Protein AF-A0A8J5GVZ7-F1 (afdb_monomer_lite)

Secondary structure (DSSP, 8-state):
-------HHHHHHHHHHHHHHHHHHHHHHHHHHHHHHHHHHHHHHHHTT-SGGGS-HHHHHHHHHHHHHHHHHHHHHHHHHHHHHHHHHHHHHHHHHHHHHHHHHHH-TTSSS---------------------------------------------------PSPGGGGTTGGGS------------

Sequence (189 aa):
MRTIQGNWHQEYGKLKAKIEVLSKSQRFFHNLAYLVIPCYNNCFRHLMGEQLDSLSHKELQQLENQLDNSLKHIRSRKNQVVFDSITELQRKEKALQEQNKSLEKQVNPREAEGQGSHPAAHWEQAQTSSSSPPFLLADADHTLNIGQVLPRKGNHRRGGRSCRGPGSDQWQHIASLDAQPFEWLAPNH

InterPro domains:
  IPR002487 Transcription factor, K-box [PF01486] (44-107)
  IPR002487 Transcription factor, K-box [PS51297] (5-113)

Organism: Zingiber officinale (NCBI:txid94328)

Foldseek 3Di:
DDDCPDPVVVVVVVVVVVVVVVVVVVVVVVVCCVPVVVVVVVVVQVLVVHPCVPDDPVVNVVSVVVNVVVVVVVVVVVVVVVVVVVVVVVVVVVVVVVVVVVVVCVVCVPPPDDDDDDDDDDDDDDDDDDDDDPDDPPDDDPPPCPDDPDDDDDDDDDDDDDPDDDDPVVVVVVVPPDPDDPPPDDDDD

pLDDT: mean 70.61, std 26.9, range [30.55, 98.56]

Structure (mmCIF, N/CA/C/O backbone):
data_AF-A0A8J5GVZ7-F1
#
_entry.id   AF-A0A8J5GVZ7-F1
#
loop_
_atom_site.group_PDB
_atom_site.id
_atom_site.type_symbol
_atom_site.label_atom_id
_atom_site.label_alt_id
_atom_site.label_comp_id
_atom_site.label_asym_id
_atom_site.label_entity_id
_atom_site.label_seq_id
_atom_site.pdbx_PDB_ins_code
_atom_site.Cartn_x
_atom_site.Cartn_y
_atom_site.Cartn_z
_atom_site.occupancy
_atom_site.B_iso_or_equiv
_atom_site.auth_seq_id
_atom_site.auth_comp_id
_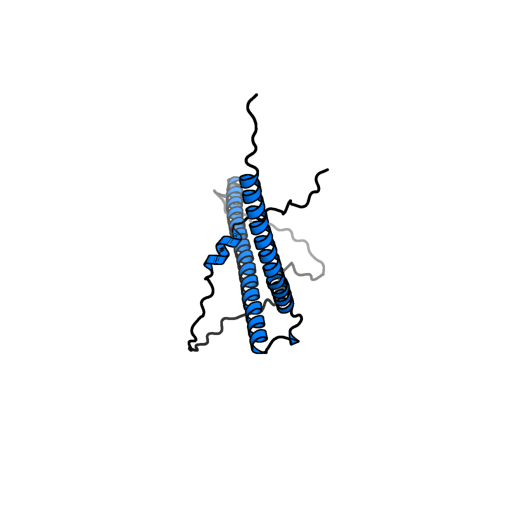atom_site.auth_asym_id
_atom_site.auth_atom_id
_atom_site.pdbx_PDB_model_num
ATOM 1 N N . MET A 1 1 ? 67.452 27.821 0.566 1.00 40.19 1 MET A N 1
ATOM 2 C CA . MET A 1 1 ? 66.102 27.908 -0.032 1.00 40.19 1 MET A CA 1
ATOM 3 C C . MET A 1 1 ? 65.799 26.572 -0.698 1.00 40.19 1 MET A C 1
ATOM 5 O O . MET A 1 1 ? 66.407 26.282 -1.716 1.00 40.19 1 MET A O 1
ATOM 9 N N . ARG A 1 2 ? 64.986 25.699 -0.083 1.00 47.72 2 ARG A N 1
ATOM 10 C CA . ARG A 1 2 ? 64.618 24.413 -0.706 1.00 47.72 2 ARG A CA 1
ATOM 11 C C . ARG A 1 2 ? 63.488 24.674 -1.697 1.00 47.72 2 ARG A C 1
ATOM 13 O O . ARG A 1 2 ? 62.482 25.269 -1.325 1.00 47.72 2 ARG A O 1
ATOM 20 N N . THR A 1 3 ? 63.690 24.286 -2.946 1.00 53.47 3 THR A N 1
ATOM 21 C CA . THR A 1 3 ? 62.728 24.461 -4.030 1.00 53.47 3 THR A CA 1
ATOM 22 C C . THR A 1 3 ? 61.506 23.581 -3.785 1.00 53.47 3 THR A C 1
ATOM 24 O O . THR A 1 3 ? 61.603 22.359 -3.689 1.00 53.47 3 THR A O 1
ATOM 27 N N . ILE A 1 4 ? 60.333 24.209 -3.689 1.00 58.81 4 ILE A N 1
ATOM 28 C CA . ILE A 1 4 ? 59.036 23.536 -3.798 1.00 58.81 4 ILE A CA 1
ATOM 29 C C . ILE A 1 4 ? 58.865 23.190 -5.281 1.00 58.81 4 ILE A C 1
ATOM 31 O O . ILE A 1 4 ? 58.181 23.882 -6.030 1.00 58.81 4 ILE A O 1
ATOM 35 N N . GLN A 1 5 ? 59.578 22.167 -5.749 1.00 53.34 5 GLN A N 1
ATOM 36 C CA . GLN A 1 5 ? 59.426 21.669 -7.109 1.00 53.34 5 GLN A CA 1
ATOM 37 C C . GLN A 1 5 ? 58.162 20.809 -7.131 1.00 53.34 5 GLN A C 1
ATOM 39 O O . GLN A 1 5 ? 58.182 19.614 -6.847 1.00 53.34 5 GLN A O 1
ATOM 44 N N . GLY A 1 6 ? 57.033 21.492 -7.331 1.00 64.38 6 GLY A N 1
ATOM 45 C CA . GLY A 1 6 ? 55.695 20.927 -7.240 1.00 64.38 6 GLY A CA 1
ATOM 46 C C . GLY A 1 6 ? 55.523 19.727 -8.163 1.00 64.38 6 GLY A C 1
ATOM 47 O O . GLY A 1 6 ? 55.841 19.773 -9.350 1.00 64.38 6 GLY A O 1
ATOM 48 N N . ASN A 1 7 ? 54.985 18.653 -7.602 1.00 77.94 7 ASN A N 1
ATOM 49 C CA . ASN A 1 7 ? 54.709 17.390 -8.271 1.00 77.94 7 ASN A CA 1
ATOM 50 C C . ASN A 1 7 ? 53.434 17.475 -9.142 1.00 77.94 7 ASN A C 1
ATOM 52 O O . ASN A 1 7 ? 52.484 16.704 -8.999 1.00 77.94 7 ASN A O 1
ATOM 56 N N . TRP A 1 8 ? 53.395 18.476 -10.023 1.00 85.19 8 TRP A N 1
ATOM 57 C CA . TRP A 1 8 ? 52.229 18.885 -10.813 1.00 85.19 8 TRP A CA 1
ATOM 58 C C . TRP A 1 8 ? 51.657 17.773 -11.689 1.00 85.19 8 TRP A C 1
ATOM 60 O O . TRP A 1 8 ? 50.444 17.692 -11.870 1.00 85.19 8 TRP A O 1
ATOM 70 N N . HIS A 1 9 ? 52.512 16.888 -12.200 1.00 86.06 9 HIS A N 1
ATOM 71 C CA . HIS A 1 9 ? 52.082 15.764 -13.025 1.00 86.06 9 HIS A CA 1
ATOM 72 C C . HIS A 1 9 ? 51.204 14.780 -12.235 1.00 86.06 9 HIS A C 1
ATOM 74 O O . HIS A 1 9 ? 50.166 14.333 -12.726 1.00 86.06 9 HIS A O 1
ATOM 80 N N . GLN A 1 10 ? 51.573 14.494 -10.982 1.00 86.44 10 GLN A N 1
ATOM 81 C CA . GLN A 1 10 ? 50.788 13.616 -10.118 1.00 86.44 10 GLN A CA 1
ATOM 82 C C . GLN A 1 10 ? 49.470 14.277 -9.697 1.00 86.44 10 GLN A C 1
ATOM 84 O O . GLN A 1 10 ? 48.425 13.625 -9.710 1.00 86.44 10 GLN A O 1
ATOM 89 N N . GLU A 1 11 ? 49.497 15.565 -9.350 1.00 91.06 11 GLU A N 1
ATOM 90 C CA . GLU A 1 11 ? 48.288 16.303 -8.962 1.00 91.06 11 GLU A CA 1
ATOM 91 C C . GLU A 1 11 ? 47.289 16.433 -10.122 1.00 91.06 11 GLU A C 1
ATOM 93 O O . GLU A 1 11 ? 46.090 16.217 -9.934 1.00 91.06 11 GLU A O 1
ATOM 98 N N . TYR A 1 12 ? 47.770 16.665 -11.347 1.00 92.38 12 TYR A N 1
ATOM 99 C CA . TYR A 1 12 ? 46.931 16.646 -12.546 1.00 92.38 12 TYR A CA 1
ATOM 100 C C . TYR A 1 12 ? 46.309 15.265 -12.796 1.00 92.38 12 TYR A C 1
ATOM 102 O O . TYR A 1 12 ? 45.114 15.167 -13.076 1.00 92.38 12 TYR A O 1
ATOM 110 N N . GLY A 1 13 ? 47.082 14.185 -12.627 1.00 95.19 13 GLY A N 1
ATOM 111 C CA . GLY A 1 13 ? 46.570 12.815 -12.725 1.00 95.19 13 GLY A CA 1
ATOM 112 C C . GLY A 1 13 ? 45.445 12.532 -11.722 1.00 95.19 13 GLY A C 1
ATOM 113 O O . GLY A 1 13 ? 44.399 11.995 -12.097 1.00 95.19 13 GLY A O 1
ATOM 114 N N . LYS A 1 14 ? 45.609 12.965 -10.463 1.00 95.00 14 LYS A N 1
ATOM 115 C CA . LYS A 1 14 ? 44.572 12.856 -9.422 1.00 95.00 14 LYS A CA 1
ATOM 116 C C . LYS A 1 14 ? 43.312 13.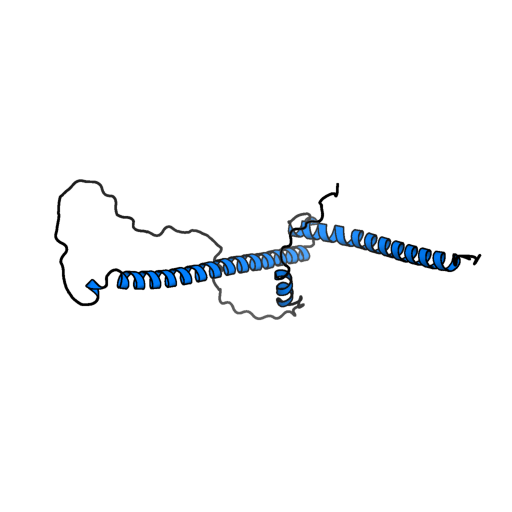640 -9.788 1.00 95.00 14 LYS A C 1
ATOM 118 O O . LYS A 1 14 ? 42.206 13.123 -9.635 1.00 95.00 14 LYS A O 1
ATOM 123 N N . LEU A 1 15 ? 43.458 14.878 -10.264 1.00 96.44 15 LEU A N 1
ATOM 124 C CA . LEU A 1 15 ? 42.324 15.716 -10.650 1.00 96.44 15 LEU A CA 1
ATOM 125 C C . LEU A 1 15 ? 41.573 15.129 -11.851 1.00 96.44 15 LEU A C 1
ATOM 127 O O . LEU A 1 15 ? 40.349 15.025 -11.811 1.00 96.44 15 LEU A O 1
ATOM 131 N N . LYS A 1 16 ? 42.295 14.673 -12.880 1.00 95.81 16 LYS A N 1
ATOM 132 C CA . LYS A 1 16 ? 41.708 14.017 -14.054 1.00 95.81 16 LYS A CA 1
ATOM 133 C C . LYS A 1 16 ? 40.915 12.769 -13.662 1.00 95.81 16 LYS A C 1
ATOM 135 O O . LYS A 1 16 ? 39.776 12.617 -14.095 1.00 95.81 16 LYS A O 1
ATOM 140 N N . ALA A 1 17 ? 41.465 11.927 -12.785 1.00 96.44 17 ALA A N 1
ATOM 141 C CA . ALA A 1 17 ? 40.756 10.756 -12.273 1.00 96.44 17 ALA A CA 1
ATOM 142 C C . ALA A 1 17 ? 39.466 11.145 -11.528 1.00 96.44 17 ALA A C 1
ATOM 144 O O . ALA A 1 17 ? 38.416 10.549 -11.762 1.00 96.44 17 ALA A O 1
ATOM 145 N N . LYS A 1 18 ? 39.507 12.186 -10.681 1.00 96.62 18 LYS A N 1
ATOM 146 C CA . LYS A 1 18 ? 38.311 12.707 -9.994 1.00 96.62 18 LYS A CA 1
ATOM 147 C C . LYS A 1 18 ? 37.259 13.228 -10.974 1.00 96.62 18 LYS A C 1
ATOM 149 O O . LYS A 1 18 ? 36.082 12.930 -10.799 1.00 96.62 18 LYS A O 1
ATOM 154 N N . ILE A 1 19 ? 37.668 13.961 -12.010 1.00 97.50 19 ILE A N 1
ATOM 155 C CA . ILE A 1 19 ? 36.765 14.467 -13.056 1.00 97.50 19 ILE A CA 1
ATOM 156 C C . ILE A 1 19 ? 36.117 13.308 -13.816 1.00 97.50 19 ILE A C 1
ATOM 158 O O . ILE A 1 19 ? 34.913 13.331 -14.055 1.00 97.50 19 ILE A O 1
ATOM 162 N N . GLU A 1 20 ? 36.877 12.268 -14.163 1.00 97.38 20 GLU A N 1
ATOM 163 C CA . GLU A 1 20 ? 36.323 11.088 -14.829 1.00 97.38 20 GLU A CA 1
ATOM 164 C C . GLU A 1 20 ? 35.314 10.352 -13.945 1.00 97.38 20 GLU A C 1
ATOM 166 O O . GLU A 1 20 ? 34.249 9.966 -14.430 1.00 97.38 20 GLU A O 1
ATOM 171 N N . VAL A 1 21 ? 35.612 10.185 -12.653 1.00 97.69 21 VAL A N 1
ATOM 172 C CA . VAL A 1 21 ? 34.685 9.578 -11.686 1.00 97.69 21 VAL A CA 1
ATOM 173 C C . VAL A 1 21 ? 33.416 10.418 -11.552 1.00 97.69 21 VAL A C 1
ATOM 175 O O . VAL A 1 21 ? 32.321 9.872 -11.669 1.00 97.69 21 VAL A O 1
ATOM 178 N N . LEU A 1 22 ? 33.539 11.736 -11.380 1.00 97.50 22 LEU A N 1
ATOM 179 C CA . LEU A 1 22 ? 32.391 12.643 -11.284 1.00 97.50 22 LEU A CA 1
ATOM 180 C C . LEU A 1 22 ? 31.559 12.642 -12.570 1.00 97.50 22 LEU A C 1
ATOM 182 O O . LEU A 1 22 ? 30.341 12.532 -12.509 1.00 97.50 22 LEU A O 1
ATOM 186 N N . SER A 1 23 ? 32.198 12.670 -13.739 1.00 97.56 23 SER A N 1
ATOM 187 C CA . SER A 1 23 ? 31.517 12.604 -15.035 1.00 97.56 23 SER A CA 1
ATOM 188 C C . SER A 1 23 ? 30.789 11.271 -15.248 1.00 97.56 23 SER A C 1
ATOM 190 O O . SER A 1 23 ? 29.688 11.239 -15.803 1.00 97.56 23 SER A O 1
ATOM 192 N N . LYS A 1 24 ? 31.385 10.146 -14.833 1.00 97.31 24 LYS A N 1
ATOM 193 C CA . LYS A 1 24 ? 30.732 8.826 -14.877 1.00 97.31 24 LYS A CA 1
ATOM 194 C C . LYS A 1 24 ? 29.550 8.772 -13.912 1.00 97.31 24 LYS A C 1
ATOM 196 O O . LYS A 1 24 ? 28.478 8.318 -14.299 1.00 97.31 24 LYS A O 1
ATOM 201 N N . SER A 1 25 ? 29.733 9.293 -12.702 1.00 97.31 25 SER A N 1
ATOM 202 C CA . SER A 1 25 ? 28.698 9.384 -11.674 1.00 97.31 25 SER A CA 1
ATOM 203 C C . SER A 1 25 ? 27.510 10.230 -12.141 1.00 97.31 25 SER A C 1
ATOM 205 O O . SER A 1 25 ? 26.375 9.766 -12.126 1.00 97.31 25 SER A O 1
ATOM 207 N N . GLN A 1 26 ? 27.757 11.424 -12.684 1.00 97.62 26 GLN A N 1
ATOM 208 C CA . GLN A 1 26 ? 26.708 12.296 -13.214 1.00 97.62 26 GLN A CA 1
ATOM 209 C C . GLN A 1 26 ? 25.931 11.636 -14.358 1.00 97.62 26 GLN A C 1
ATOM 211 O O . GLN A 1 26 ? 24.703 11.694 -14.380 1.00 97.62 26 GLN A O 1
ATOM 216 N N . ARG A 1 27 ? 26.625 10.962 -15.286 1.00 97.00 27 ARG A N 1
ATOM 217 C CA . ARG A 1 27 ? 25.971 10.187 -16.352 1.00 97.00 27 ARG A CA 1
ATOM 218 C C . ARG A 1 27 ? 25.115 9.060 -15.788 1.00 97.00 27 ARG A C 1
ATOM 220 O O . ARG A 1 27 ? 24.004 8.852 -16.265 1.00 97.00 27 ARG A O 1
ATOM 227 N N . PHE A 1 28 ? 25.607 8.352 -14.777 1.00 97.81 28 PHE A N 1
ATOM 228 C CA . PHE A 1 28 ? 24.840 7.312 -14.102 1.00 97.81 28 PHE A CA 1
ATOM 229 C C . PHE A 1 28 ? 23.566 7.881 -13.468 1.00 97.81 28 PHE A C 1
ATOM 231 O O . PHE A 1 28 ? 22.483 7.384 -13.763 1.00 97.81 28 PHE A O 1
ATOM 238 N N . PHE A 1 29 ? 23.669 8.960 -12.685 1.00 97.56 29 PHE A N 1
ATOM 239 C CA . PHE A 1 29 ? 22.508 9.612 -12.072 1.00 97.56 29 PHE A CA 1
ATOM 240 C C . PHE A 1 29 ? 21.512 10.132 -13.106 1.00 97.56 29 PHE A C 1
ATOM 242 O O . PHE A 1 29 ? 20.312 9.959 -12.923 1.00 97.56 29 PHE A O 1
ATOM 249 N N . HIS A 1 30 ? 21.987 10.713 -14.209 1.00 96.38 30 HIS A N 1
ATOM 250 C CA . HIS A 1 30 ? 21.116 11.180 -15.285 1.00 96.38 30 HIS A CA 1
ATOM 251 C C . HIS A 1 30 ? 20.346 10.024 -15.939 1.00 96.38 30 HIS A C 1
ATOM 253 O O . HIS A 1 30 ? 19.132 10.105 -16.105 1.00 96.38 30 HIS A O 1
ATOM 259 N N . ASN A 1 31 ? 21.031 8.922 -16.265 1.00 96.75 31 ASN A N 1
ATOM 260 C CA . ASN A 1 31 ? 20.383 7.727 -16.812 1.00 96.75 31 ASN A CA 1
ATOM 261 C C . ASN A 1 31 ? 19.386 7.115 -15.819 1.00 96.75 31 ASN A C 1
ATOM 263 O O . ASN A 1 31 ? 18.284 6.734 -16.208 1.00 96.75 31 ASN A O 1
ATOM 267 N N . LEU A 1 32 ? 19.750 7.057 -14.534 1.00 96.62 32 LEU A N 1
ATOM 268 C CA . LEU A 1 32 ? 18.874 6.562 -13.478 1.00 96.62 32 LEU A CA 1
ATOM 269 C C . LEU A 1 32 ? 17.619 7.435 -13.349 1.00 96.62 32 LEU A C 1
ATOM 271 O O . LEU A 1 32 ? 16.514 6.908 -13.318 1.00 96.62 32 LEU A O 1
ATOM 275 N N . ALA A 1 33 ? 17.774 8.760 -13.326 1.00 96.50 33 ALA A N 1
ATOM 276 C CA . ALA A 1 33 ? 16.665 9.705 -13.239 1.00 96.50 33 ALA A CA 1
ATOM 277 C C . ALA A 1 33 ? 15.721 9.583 -14.444 1.00 96.50 33 ALA A C 1
ATOM 279 O O . ALA A 1 33 ? 14.507 9.511 -14.265 1.00 96.50 33 ALA A O 1
ATOM 280 N N . TYR A 1 34 ? 16.273 9.485 -15.656 1.00 96.06 34 TYR A N 1
ATOM 281 C CA . TYR A 1 34 ? 15.490 9.336 -16.883 1.00 96.06 34 TYR A CA 1
ATOM 282 C C . TYR A 1 34 ? 14.681 8.033 -16.918 1.00 96.06 34 TYR A C 1
ATOM 284 O O . TYR A 1 34 ? 13.585 8.009 -17.467 1.00 96.06 34 TYR A O 1
ATOM 292 N N . LEU A 1 35 ? 15.189 6.960 -16.305 1.00 94.69 35 LEU A N 1
ATOM 293 C CA . LEU A 1 35 ? 14.477 5.686 -16.220 1.00 94.69 35 LEU A CA 1
ATOM 294 C C . LEU A 1 35 ? 13.461 5.659 -15.067 1.00 94.69 35 LEU A C 1
ATOM 296 O O . LEU A 1 35 ? 12.324 5.238 -15.248 1.00 94.69 35 LEU A O 1
ATOM 300 N N . VAL A 1 36 ? 13.858 6.098 -13.873 1.00 96.19 36 VAL A N 1
ATOM 301 C CA . VAL A 1 36 ? 13.072 5.895 -12.646 1.00 96.19 36 VAL A CA 1
ATOM 302 C C . VAL A 1 36 ? 11.935 6.905 -12.515 1.00 96.19 36 VAL A C 1
ATOM 304 O O . VAL A 1 36 ? 10.838 6.516 -12.117 1.00 96.19 36 VAL A O 1
ATOM 307 N N . ILE A 1 37 ? 12.158 8.180 -12.856 1.00 95.38 37 ILE A N 1
ATOM 308 C CA . ILE A 1 37 ? 11.149 9.238 -12.667 1.00 95.38 37 ILE A CA 1
ATOM 309 C C . ILE A 1 37 ? 9.860 8.936 -13.455 1.00 95.38 37 ILE A C 1
ATOM 311 O O . ILE A 1 37 ? 8.785 8.978 -12.848 1.00 95.38 37 ILE A O 1
ATOM 315 N N . PRO A 1 38 ? 9.911 8.570 -14.754 1.00 92.88 38 PRO A N 1
ATOM 316 C CA . PRO A 1 38 ? 8.703 8.235 -15.502 1.00 92.88 38 PRO A CA 1
ATOM 317 C C . PRO A 1 38 ? 8.031 6.968 -14.976 1.00 92.88 38 PRO A C 1
ATOM 319 O O . PRO A 1 38 ? 6.810 6.931 -14.869 1.00 92.88 38 PRO A O 1
ATOM 322 N N . CYS A 1 39 ? 8.795 5.934 -14.614 1.00 90.81 39 CYS A N 1
ATOM 323 C CA . CYS A 1 39 ? 8.231 4.702 -14.063 1.00 90.81 39 CYS A CA 1
ATOM 324 C C . CYS A 1 39 ? 7.488 4.956 -12.748 1.00 90.81 39 CYS A C 1
ATOM 326 O O . CYS A 1 39 ? 6.360 4.496 -12.589 1.00 90.81 39 CYS A O 1
ATOM 328 N N . TYR A 1 40 ? 8.082 5.728 -11.832 1.00 93.50 40 TYR A N 1
ATOM 329 C CA . TYR A 1 40 ? 7.430 6.112 -10.581 1.00 93.50 40 TYR A CA 1
ATOM 330 C C . TYR A 1 40 ? 6.137 6.887 -10.845 1.00 93.50 40 TYR A C 1
ATOM 332 O O . TYR A 1 40 ? 5.097 6.560 -10.276 1.00 93.50 40 TYR A O 1
ATOM 340 N N . ASN A 1 41 ? 6.190 7.881 -11.739 1.00 94.25 41 ASN A N 1
ATOM 341 C CA . ASN A 1 41 ? 5.022 8.688 -12.066 1.00 94.25 41 ASN A CA 1
ATOM 342 C C . ASN A 1 41 ? 3.898 7.842 -12.681 1.00 94.25 41 ASN A C 1
ATOM 344 O O . ASN A 1 41 ? 2.781 7.892 -12.182 1.00 94.25 41 ASN A O 1
ATOM 348 N N . ASN A 1 42 ? 4.189 7.011 -13.687 1.00 92.25 42 ASN A N 1
ATOM 349 C CA . ASN A 1 42 ? 3.186 6.151 -14.322 1.00 92.25 42 ASN A CA 1
ATOM 350 C C . ASN A 1 42 ? 2.576 5.153 -13.328 1.00 92.25 42 ASN A C 1
ATOM 352 O O . ASN A 1 42 ? 1.358 5.027 -13.260 1.00 92.25 42 ASN A O 1
ATOM 356 N N . CYS A 1 43 ? 3.394 4.500 -12.496 1.00 91.31 43 CYS A N 1
ATOM 357 C CA . CYS A 1 43 ? 2.886 3.613 -11.448 1.00 91.31 43 CYS A CA 1
ATOM 358 C C . CYS A 1 43 ? 1.959 4.349 -10.473 1.00 91.31 43 CYS A C 1
ATOM 360 O O . CYS A 1 43 ? 0.889 3.840 -10.148 1.00 91.31 43 CYS A O 1
ATOM 362 N N . PHE A 1 44 ? 2.345 5.547 -10.022 1.00 93.06 44 PHE A N 1
ATOM 363 C CA . PHE A 1 44 ? 1.511 6.360 -9.138 1.00 93.06 44 PHE A CA 1
ATOM 364 C C . PHE A 1 44 ? 0.179 6.729 -9.800 1.00 93.06 44 PHE A C 1
ATOM 366 O O . PHE A 1 44 ? -0.874 6.565 -9.192 1.00 93.06 44 PHE A O 1
ATOM 373 N N . ARG A 1 45 ? 0.208 7.157 -11.065 1.00 95.12 45 ARG A N 1
ATOM 374 C CA . ARG A 1 45 ? -0.996 7.489 -11.837 1.00 95.12 45 ARG A CA 1
ATOM 375 C C . ARG A 1 45 ? -1.925 6.293 -12.002 1.00 95.12 45 ARG A C 1
ATOM 377 O O . ARG A 1 45 ? -3.112 6.423 -11.724 1.00 95.12 45 ARG A O 1
ATOM 384 N N . HIS A 1 46 ? -1.392 5.123 -12.352 1.00 94.38 46 HIS A N 1
ATOM 385 C CA . HIS A 1 46 ? -2.185 3.897 -12.449 1.00 94.38 46 HIS A CA 1
ATOM 386 C C . HIS A 1 46 ? -2.835 3.543 -11.105 1.00 94.38 46 HIS A C 1
ATOM 388 O O . HIS A 1 46 ? -4.028 3.261 -11.060 1.00 94.38 46 HIS A O 1
ATOM 394 N N . LEU A 1 47 ? -2.093 3.627 -9.993 1.00 92.56 47 LEU A N 1
ATOM 395 C CA . LEU A 1 47 ? -2.641 3.401 -8.647 1.00 92.56 47 LEU A CA 1
ATOM 396 C C . LEU A 1 47 ? -3.741 4.407 -8.272 1.00 92.56 47 LEU A C 1
ATOM 398 O O . LEU A 1 47 ? -4.642 4.062 -7.511 1.00 92.56 47 LEU A O 1
ATOM 402 N N . MET A 1 48 ? -3.687 5.621 -8.823 1.00 93.94 48 MET A N 1
ATOM 403 C CA . MET A 1 48 ? -4.720 6.654 -8.687 1.00 93.94 48 MET A CA 1
ATOM 404 C C . MET A 1 48 ? -5.881 6.497 -9.685 1.00 93.94 48 MET A C 1
ATOM 406 O O . MET A 1 48 ? -6.819 7.290 -9.657 1.00 93.94 48 MET A O 1
ATOM 410 N N . GLY A 1 49 ? -5.849 5.478 -10.549 1.00 92.81 49 GLY A N 1
ATOM 411 C CA . GLY A 1 49 ? -6.883 5.225 -11.554 1.00 92.81 49 GLY A CA 1
ATOM 412 C C . GLY A 1 49 ? -6.779 6.099 -12.807 1.00 92.81 49 GLY A C 1
ATOM 413 O O . GLY A 1 49 ? -7.742 6.204 -13.561 1.00 92.81 49 GLY A O 1
ATOM 414 N N . GLU A 1 50 ? -5.632 6.731 -13.049 1.00 93.94 50 GLU A N 1
ATOM 415 C CA . GLU A 1 50 ? -5.379 7.550 -14.235 1.00 93.94 50 GLU A CA 1
ATOM 416 C C . GLU A 1 50 ? -4.639 6.764 -15.331 1.00 93.94 50 GLU A C 1
ATOM 418 O O . GLU A 1 50 ? -3.890 5.835 -15.039 1.00 93.94 50 GLU A O 1
ATOM 423 N N . GLN A 1 51 ? -4.797 7.177 -16.597 1.00 91.00 51 GLN A N 1
ATOM 424 C CA . GLN A 1 51 ? -4.073 6.634 -17.769 1.00 91.00 51 GLN A CA 1
ATOM 425 C C . GLN A 1 51 ? -4.188 5.109 -17.967 1.00 91.00 51 GLN A C 1
ATOM 427 O O . GLN A 1 51 ? -3.310 4.466 -18.549 1.00 91.00 51 GLN A O 1
ATOM 432 N N . LEU A 1 52 ? -5.313 4.536 -17.539 1.00 91.38 52 LEU A N 1
ATOM 433 C CA . LEU A 1 52 ? -5.580 3.098 -17.599 1.00 91.38 52 LEU A CA 1
ATOM 434 C C . LEU A 1 52 ? -5.753 2.559 -19.027 1.00 91.38 52 LEU A C 1
ATOM 436 O O . LEU A 1 52 ? -5.588 1.363 -19.242 1.00 91.38 52 LEU A O 1
ATOM 440 N N . ASP A 1 53 ? -6.030 3.428 -20.002 1.00 91.44 53 ASP A N 1
ATOM 441 C CA . ASP A 1 53 ? -6.224 3.058 -21.414 1.00 91.44 53 ASP A CA 1
ATOM 442 C C . ASP A 1 53 ? -4.972 2.423 -22.041 1.00 91.44 53 ASP A C 1
ATOM 444 O O . ASP A 1 53 ? -5.054 1.710 -23.040 1.00 91.44 53 ASP A O 1
ATOM 448 N N . SER A 1 54 ? -3.802 2.691 -21.454 1.00 90.56 54 SER A N 1
ATOM 449 C CA . SER A 1 54 ? -2.518 2.136 -21.883 1.00 90.56 54 SER A CA 1
ATOM 450 C C . SER A 1 54 ? -2.249 0.721 -21.353 1.00 90.56 54 SER A C 1
ATOM 452 O O . SER A 1 54 ? -1.330 0.056 -21.834 1.00 90.56 54 SER A O 1
ATOM 454 N N . LEU A 1 55 ? -3.043 0.251 -20.384 1.00 91.25 55 LEU A N 1
ATOM 455 C CA . LEU A 1 55 ? -2.869 -1.040 -19.726 1.00 91.25 55 LEU A CA 1
ATOM 456 C C . LEU A 1 55 ? -3.685 -2.135 -20.415 1.00 91.25 55 LEU A C 1
ATOM 458 O O . LEU A 1 55 ? -4.837 -1.953 -20.807 1.00 91.25 55 LEU A O 1
ATOM 462 N N . SER A 1 56 ? -3.112 -3.331 -20.504 1.00 95.62 56 SER A N 1
ATOM 463 C CA . SER A 1 56 ? -3.848 -4.515 -20.939 1.00 95.62 56 SER A CA 1
ATOM 464 C C . SER A 1 56 ? -4.824 -4.998 -19.861 1.00 95.62 56 SER A C 1
ATOM 466 O O . SER A 1 56 ? -4.651 -4.756 -18.666 1.00 95.62 56 SER A O 1
ATOM 468 N N . HIS A 1 57 ? -5.825 -5.788 -20.261 1.00 95.19 57 HIS A N 1
ATOM 469 C CA . HIS A 1 57 ? -6.796 -6.371 -19.326 1.00 95.19 57 HIS A CA 1
ATOM 470 C C . HIS A 1 57 ? -6.137 -7.167 -18.180 1.00 95.19 57 HIS A C 1
ATOM 472 O O . HIS A 1 57 ? -6.607 -7.134 -17.045 1.00 95.19 57 HIS A O 1
ATOM 478 N N . LYS A 1 58 ? -5.016 -7.852 -18.453 1.00 96.25 58 LYS A N 1
ATOM 479 C CA . LYS A 1 58 ? -4.265 -8.598 -17.431 1.00 96.25 58 LYS A CA 1
ATOM 480 C C . LYS A 1 58 ? -3.601 -7.670 -16.412 1.00 96.25 58 LYS A C 1
ATOM 482 O O . LYS A 1 58 ? -3.606 -7.983 -15.226 1.00 96.25 58 LYS A O 1
ATOM 487 N N . GLU A 1 59 ? -3.031 -6.555 -16.861 1.00 94.12 59 GLU A N 1
ATOM 488 C CA . GLU A 1 59 ? -2.373 -5.569 -15.991 1.00 94.12 59 GLU A CA 1
ATOM 489 C C . GLU A 1 59 ? -3.397 -4.813 -15.141 1.00 94.12 59 GLU A C 1
ATOM 491 O O . GLU A 1 59 ? -3.185 -4.635 -13.945 1.00 94.12 59 GLU A O 1
ATOM 496 N N . LEU A 1 60 ? -4.551 -4.472 -15.718 1.00 95.75 60 LEU A N 1
ATOM 497 C CA . LEU A 1 60 ? -5.699 -3.921 -14.991 1.00 95.75 60 LEU A CA 1
ATOM 498 C C . LEU A 1 60 ? -6.171 -4.855 -13.870 1.00 95.75 60 LEU A C 1
ATOM 500 O O . LEU A 1 60 ? -6.326 -4.425 -12.730 1.00 95.75 60 LEU A O 1
ATOM 504 N N . GLN A 1 61 ? -6.322 -6.149 -14.163 1.00 97.06 61 GLN A N 1
ATOM 505 C CA . GLN A 1 61 ? -6.695 -7.137 -13.151 1.00 97.06 61 GLN A CA 1
ATOM 506 C C . GLN A 1 61 ? -5.629 -7.265 -12.047 1.00 97.06 61 GLN A C 1
ATOM 508 O O . GLN A 1 61 ? -5.950 -7.475 -10.877 1.00 97.06 61 GLN A O 1
ATOM 513 N N . GLN A 1 62 ? -4.342 -7.162 -12.385 1.00 95.94 62 GLN A N 1
ATOM 514 C CA . GLN A 1 62 ? -3.265 -7.168 -11.388 1.00 95.94 62 GLN A CA 1
ATOM 515 C C . GLN A 1 62 ? -3.307 -5.925 -10.495 1.00 95.94 62 GLN A C 1
ATOM 517 O O . GLN A 1 62 ? -3.184 -6.056 -9.277 1.00 95.94 62 GLN A O 1
ATOM 522 N N . LEU A 1 63 ? -3.518 -4.750 -11.086 1.00 95.88 63 LEU A N 1
ATOM 523 C CA . LEU A 1 63 ? -3.652 -3.480 -10.378 1.00 95.88 63 LEU A CA 1
ATOM 524 C C . LEU A 1 63 ? -4.842 -3.501 -9.407 1.00 95.88 63 LEU A C 1
ATOM 526 O O . LEU A 1 63 ? -4.695 -3.144 -8.240 1.00 95.88 63 LEU A O 1
ATOM 530 N N . GLU A 1 64 ? -5.996 -3.999 -9.853 1.00 96.12 64 GLU A N 1
ATOM 531 C CA . GLU A 1 64 ? -7.182 -4.167 -9.008 1.00 96.12 64 GLU A CA 1
ATOM 532 C C . GLU A 1 64 ? -6.892 -5.083 -7.811 1.00 96.12 64 GLU A C 1
ATOM 534 O O . GLU A 1 64 ? -7.145 -4.716 -6.663 1.00 96.12 64 GLU A O 1
ATOM 539 N N . ASN A 1 65 ? -6.276 -6.244 -8.057 1.00 97.38 65 ASN A N 1
ATOM 540 C CA . ASN A 1 65 ? -5.885 -7.163 -6.988 1.00 97.38 65 ASN A CA 1
ATOM 541 C C . ASN A 1 65 ? -4.888 -6.523 -6.008 1.00 97.38 65 ASN A C 1
ATOM 543 O O . ASN A 1 65 ? -4.956 -6.768 -4.802 1.00 97.38 65 ASN A O 1
ATOM 547 N N . GLN A 1 66 ? -3.950 -5.708 -6.500 1.00 96.38 66 GLN A N 1
ATOM 548 C CA . GLN A 1 66 ? -2.991 -4.994 -5.658 1.00 96.38 66 GLN A CA 1
ATOM 549 C C . GLN A 1 66 ? -3.691 -3.983 -4.741 1.00 96.38 66 GLN A C 1
ATOM 551 O O . GLN A 1 66 ? -3.387 -3.930 -3.543 1.00 96.38 66 GLN A O 1
ATOM 556 N N . LEU A 1 67 ? -4.637 -3.212 -5.280 1.00 96.81 67 LEU A N 1
ATOM 557 C CA . LEU A 1 67 ? -5.415 -2.233 -4.524 1.00 96.81 67 LEU A CA 1
ATOM 558 C C . LEU A 1 67 ? -6.321 -2.914 -3.496 1.00 96.81 67 LEU A C 1
ATOM 560 O O . LEU A 1 67 ? -6.314 -2.518 -2.330 1.00 96.81 67 LEU A O 1
ATOM 564 N N . ASP A 1 68 ? -7.033 -3.973 -3.881 1.00 97.44 68 ASP A N 1
ATOM 565 C CA . ASP A 1 68 ? -7.916 -4.718 -2.978 1.00 97.44 68 ASP A CA 1
ATOM 566 C C . ASP A 1 68 ? -7.135 -5.334 -1.806 1.00 97.44 68 ASP A C 1
ATOM 568 O O . ASP A 1 68 ? -7.501 -5.164 -0.640 1.00 97.44 68 ASP A O 1
ATOM 572 N N . ASN A 1 69 ? -5.991 -5.968 -2.081 1.00 97.31 69 ASN A N 1
ATOM 573 C CA . ASN A 1 69 ? -5.125 -6.510 -1.031 1.00 97.31 69 ASN A CA 1
ATOM 574 C C . ASN A 1 69 ? -4.587 -5.416 -0.098 1.00 97.31 69 ASN A C 1
ATOM 576 O O . ASN A 1 69 ? -4.650 -5.558 1.126 1.00 97.31 69 ASN A O 1
ATOM 580 N N . SER A 1 70 ? -4.098 -4.303 -0.650 1.00 96.75 70 SER A N 1
ATOM 581 C CA . SER A 1 70 ? -3.583 -3.184 0.152 1.00 96.75 70 SER A CA 1
ATOM 582 C C . SER A 1 70 ? -4.679 -2.584 1.034 1.00 96.75 70 SER A C 1
ATOM 584 O O . SER A 1 70 ? -4.474 -2.341 2.224 1.00 96.75 70 SER A O 1
ATOM 586 N N . LEU A 1 71 ? -5.885 -2.427 0.491 1.00 97.94 71 LEU A N 1
ATOM 587 C CA . LEU A 1 71 ? -7.036 -1.907 1.214 1.00 97.94 71 LEU A CA 1
ATOM 588 C C . LEU A 1 71 ? -7.501 -2.861 2.321 1.00 97.94 71 LEU A C 1
ATOM 590 O O . LEU A 1 71 ? -7.805 -2.414 3.430 1.00 97.94 71 LEU A O 1
ATOM 594 N N . LYS A 1 72 ? -7.506 -4.175 2.064 1.00 98.25 72 LYS A N 1
ATOM 595 C CA . LYS A 1 72 ? -7.748 -5.206 3.086 1.00 98.25 72 LYS A CA 1
ATOM 596 C C . LYS A 1 72 ? -6.745 -5.095 4.231 1.00 98.25 72 LYS A C 1
ATOM 598 O O . LYS A 1 72 ? -7.158 -5.093 5.391 1.00 98.25 72 LYS A O 1
ATOM 603 N N . HIS A 1 73 ? -5.457 -4.931 3.930 1.00 98.06 73 HIS A N 1
ATOM 604 C CA . HIS A 1 73 ? -4.426 -4.741 4.952 1.00 98.06 73 HIS A CA 1
ATOM 605 C C . HIS A 1 73 ? -4.637 -3.463 5.771 1.00 98.06 73 HIS A C 1
ATOM 607 O O . HIS A 1 73 ? -4.594 -3.523 7.001 1.00 98.06 73 HIS A O 1
ATOM 613 N N . ILE A 1 74 ? -4.929 -2.331 5.122 1.00 98.31 74 ILE A N 1
ATOM 614 C CA . ILE A 1 74 ? -5.210 -1.055 5.802 1.00 98.31 74 ILE A CA 1
ATOM 615 C C . ILE A 1 74 ? -6.405 -1.205 6.749 1.00 98.31 74 ILE A C 1
ATOM 617 O O . ILE A 1 74 ? -6.316 -0.841 7.922 1.00 98.31 74 ILE A O 1
ATOM 621 N N . ARG A 1 75 ? -7.512 -1.788 6.273 1.00 98.44 75 ARG A N 1
ATOM 622 C CA . ARG A 1 75 ? -8.709 -2.023 7.097 1.00 98.44 75 ARG A CA 1
ATOM 623 C C . ARG A 1 75 ? -8.418 -2.953 8.270 1.00 98.44 75 ARG A C 1
ATOM 625 O O . ARG A 1 75 ? -8.818 -2.645 9.387 1.00 98.44 75 ARG A O 1
ATOM 632 N N . SER A 1 76 ? -7.699 -4.051 8.034 1.00 98.19 76 SER A N 1
ATOM 633 C CA . SER A 1 76 ? -7.316 -4.994 9.089 1.00 98.19 76 SER A CA 1
ATOM 634 C C . SER A 1 76 ? -6.491 -4.308 10.173 1.00 98.19 76 SER A C 1
ATOM 636 O O . SER A 1 76 ? -6.783 -4.475 11.353 1.00 98.19 76 SER A O 1
ATOM 638 N N . ARG A 1 77 ? -5.495 -3.500 9.788 1.00 98.44 77 ARG A N 1
ATOM 639 C CA . ARG A 1 77 ? -4.668 -2.748 10.738 1.00 98.44 77 ARG A CA 1
ATOM 640 C C . ARG A 1 77 ? -5.495 -1.727 11.514 1.00 98.44 77 ARG A C 1
ATOM 642 O O . ARG A 1 77 ? -5.362 -1.654 12.729 1.00 98.44 77 ARG A O 1
ATOM 649 N N . LYS A 1 78 ? -6.370 -0.976 10.837 1.00 98.31 78 LYS A N 1
ATOM 650 C CA . LYS A 1 78 ? -7.270 -0.019 11.497 1.00 98.31 78 LYS A CA 1
ATOM 651 C C . LYS A 1 78 ? -8.133 -0.715 12.548 1.00 98.31 78 LYS A C 1
ATOM 653 O O . LYS A 1 78 ? -8.234 -0.240 13.671 1.00 98.31 78 LYS A O 1
ATOM 658 N N . ASN A 1 79 ? -8.731 -1.847 12.185 1.00 98.06 79 ASN A N 1
ATOM 659 C CA . ASN A 1 79 ? -9.578 -2.610 13.092 1.00 98.06 79 ASN A CA 1
ATOM 660 C C . ASN A 1 79 ? -8.779 -3.144 14.281 1.00 98.06 79 ASN A C 1
ATOM 662 O O . ASN A 1 79 ? -9.248 -3.025 15.405 1.00 98.06 79 ASN A O 1
ATOM 666 N N . GLN A 1 80 ? -7.569 -3.662 14.048 1.00 98.25 80 GLN A N 1
ATOM 667 C CA . GLN A 1 80 ? -6.690 -4.125 15.121 1.00 98.25 80 GLN A CA 1
ATOM 668 C C . GLN A 1 80 ? -6.427 -3.016 16.146 1.00 98.25 80 GLN A C 1
ATOM 670 O O . GLN A 1 80 ? -6.689 -3.212 17.325 1.00 98.25 80 GLN A O 1
ATOM 675 N N . VAL A 1 81 ? -6.020 -1.828 15.689 1.00 98.38 81 VAL A N 1
ATOM 676 C CA . VAL A 1 81 ? -5.753 -0.677 16.570 1.00 98.38 81 VAL A CA 1
ATOM 677 C C . VAL A 1 81 ? -6.992 -0.280 17.379 1.00 98.38 81 VAL A C 1
ATOM 679 O O . VAL A 1 81 ? -6.892 0.019 18.567 1.00 98.38 81 VAL A O 1
ATOM 682 N N . VAL A 1 82 ? -8.175 -0.297 16.757 1.00 98.31 82 VAL A N 1
ATOM 683 C CA . VAL A 1 82 ? -9.436 0.006 17.450 1.00 98.31 82 VAL A CA 1
ATOM 684 C C . VAL A 1 82 ? -9.753 -1.049 18.512 1.00 98.31 82 VAL A C 1
ATOM 686 O O . VAL A 1 82 ? -10.113 -0.688 19.630 1.00 98.31 82 VAL A O 1
ATOM 689 N N . PHE A 1 83 ? -9.596 -2.339 18.204 1.00 98.50 83 PHE A N 1
ATOM 690 C CA . PHE A 1 83 ? -9.813 -3.407 19.181 1.00 98.50 83 PHE A CA 1
ATOM 691 C C . PHE A 1 83 ? -8.830 -3.326 20.346 1.00 98.50 83 PHE A C 1
ATOM 693 O O . PHE A 1 83 ? -9.248 -3.436 21.499 1.00 98.50 83 PHE A O 1
ATOM 700 N N . ASP A 1 84 ? -7.556 -3.063 20.064 1.00 98.44 84 ASP A N 1
ATOM 701 C CA . ASP A 1 84 ? -6.532 -2.898 21.092 1.00 98.44 84 ASP A CA 1
ATOM 702 C C . ASP A 1 84 ? -6.905 -1.743 22.035 1.00 98.44 84 ASP A C 1
ATOM 704 O O . ASP A 1 84 ? -6.927 -1.924 23.254 1.00 98.44 84 ASP A O 1
ATOM 708 N N . SER A 1 85 ? -7.332 -0.601 21.483 1.00 98.38 85 SER A N 1
ATOM 709 C CA . SER A 1 85 ? -7.799 0.549 22.266 1.00 98.38 85 SER A CA 1
ATOM 710 C C . SER A 1 85 ? -9.020 0.222 23.136 1.00 98.38 85 SER A C 1
ATOM 712 O O . SER A 1 85 ? -9.033 0.549 24.325 1.00 98.38 85 SER A O 1
ATOM 714 N N . ILE A 1 86 ? -10.020 -0.482 22.593 1.00 98.56 86 ILE A N 1
ATOM 715 C CA . ILE A 1 86 ? -11.197 -0.922 23.360 1.00 98.56 86 ILE A CA 1
ATOM 716 C C . ILE A 1 86 ? -10.770 -1.820 24.526 1.00 98.56 86 ILE A C 1
ATOM 718 O O . ILE A 1 86 ? -11.213 -1.617 25.656 1.00 98.56 86 ILE A O 1
ATOM 722 N N . THR A 1 87 ? -9.892 -2.794 24.279 1.00 98.50 87 THR A N 1
ATOM 723 C CA . THR A 1 87 ? -9.446 -3.729 25.325 1.00 98.50 87 THR A CA 1
ATOM 724 C C . THR A 1 87 ? -8.665 -3.019 26.431 1.00 98.50 87 THR A C 1
ATOM 726 O O . THR A 1 87 ? -8.801 -3.355 27.610 1.00 98.50 87 THR A O 1
ATOM 729 N N . GLU A 1 88 ? -7.871 -2.008 26.075 1.00 98.56 88 GLU A N 1
ATOM 730 C CA . GLU A 1 88 ? -7.137 -1.193 27.033 1.00 98.56 88 GLU A CA 1
ATOM 731 C C . GLU A 1 88 ? -8.085 -0.366 27.908 1.00 98.56 88 GLU A C 1
ATOM 733 O O . GLU A 1 88 ? -7.941 -0.357 29.134 1.00 98.56 88 GLU A O 1
ATOM 738 N N . LEU A 1 89 ? -9.083 0.281 27.299 1.00 98.56 89 LEU A N 1
ATOM 739 C CA . LEU A 1 89 ? -10.089 1.061 28.018 1.00 98.56 89 LEU A CA 1
ATOM 740 C C . LEU A 1 89 ? -10.924 0.183 28.955 1.00 98.56 89 LEU A C 1
ATOM 742 O O . LEU A 1 89 ? -11.094 0.540 30.116 1.00 98.56 89 LEU A O 1
ATOM 746 N N . GLN A 1 90 ? -11.350 -1.002 28.515 1.00 98.50 90 GLN A N 1
ATOM 747 C CA . GLN A 1 90 ? -12.068 -1.959 29.365 1.00 98.50 90 GLN A CA 1
ATOM 748 C C . GLN A 1 90 ? -11.225 -2.440 30.555 1.00 98.50 90 GLN A C 1
ATOM 750 O O . GLN A 1 90 ? -11.745 -2.676 31.646 1.00 98.50 90 GLN A O 1
ATOM 755 N N . ARG A 1 91 ? -9.905 -2.592 30.379 1.00 98.38 91 ARG A N 1
ATOM 756 C CA . ARG A 1 91 ? -8.996 -2.922 31.488 1.00 98.38 91 ARG A CA 1
ATOM 757 C C . ARG A 1 91 ? -8.932 -1.779 32.503 1.00 98.38 91 ARG A C 1
ATOM 759 O O . ARG A 1 91 ? -8.985 -2.037 33.704 1.00 98.38 91 ARG A O 1
ATOM 766 N N . LYS A 1 92 ? -8.835 -0.535 32.024 1.00 98.31 92 LYS A N 1
ATOM 767 C CA . LYS A 1 92 ? -8.825 0.670 32.867 1.00 98.31 92 LYS A CA 1
ATOM 768 C C . LYS A 1 92 ? -10.145 0.847 33.617 1.00 98.31 92 LYS A C 1
ATOM 770 O O . LYS A 1 92 ? -10.116 1.093 34.817 1.00 98.31 92 LYS A O 1
ATOM 775 N N . GLU A 1 93 ? -11.278 0.652 32.946 1.00 98.25 93 GLU A N 1
ATOM 776 C CA . GLU A 1 93 ? -12.613 0.681 33.554 1.00 98.25 93 GLU A CA 1
ATOM 777 C C . GLU A 1 93 ? -12.715 -0.308 34.721 1.00 98.25 93 GLU A C 1
ATOM 779 O O . GLU A 1 93 ? -13.076 0.083 35.828 1.00 98.25 93 GLU A O 1
ATOM 784 N N . LYS A 1 94 ? -12.315 -1.570 34.510 1.00 97.94 94 LYS A N 1
ATOM 785 C CA . LYS A 1 94 ? -12.331 -2.595 35.566 1.00 97.94 94 LYS A CA 1
ATOM 786 C C . LYS A 1 94 ? -11.438 -2.230 36.751 1.00 97.94 94 LYS A C 1
ATOM 788 O O . LYS A 1 94 ? -11.870 -2.362 37.893 1.00 97.94 94 LYS A O 1
ATOM 793 N N . ALA A 1 95 ? -10.223 -1.748 36.488 1.00 97.75 95 ALA A N 1
ATOM 794 C CA . ALA A 1 95 ? -9.293 -1.344 37.540 1.00 97.75 95 ALA A CA 1
ATOM 795 C C . ALA A 1 95 ? -9.843 -0.174 38.375 1.00 97.75 95 ALA A C 1
ATOM 797 O O . ALA A 1 95 ? -9.787 -0.210 39.603 1.00 97.75 95 ALA A O 1
ATOM 798 N N . LEU A 1 96 ? -10.427 0.835 37.722 1.00 97.88 96 LEU A N 1
ATOM 799 C CA . LEU A 1 96 ? -11.061 1.967 38.403 1.00 97.88 96 LEU A CA 1
ATOM 800 C C . LEU A 1 96 ? -12.298 1.536 39.193 1.00 97.88 96 LEU A C 1
ATOM 802 O O . LEU A 1 96 ? -12.496 1.984 40.319 1.00 97.88 96 LEU A O 1
ATOM 806 N N . GLN A 1 97 ? -13.111 0.633 38.642 1.00 97.44 97 GLN A N 1
ATOM 807 C CA . GLN A 1 97 ? -14.278 0.102 39.338 1.00 97.44 97 GLN A CA 1
ATOM 808 C C . GLN A 1 97 ? -13.878 -0.666 40.607 1.00 97.44 97 GLN A C 1
ATOM 810 O O . GLN A 1 97 ? -14.556 -0.569 41.629 1.00 97.44 97 GLN A O 1
ATOM 815 N N . GLU A 1 98 ? -12.780 -1.420 40.566 1.00 96.00 98 GLU A N 1
ATOM 816 C CA . GLU A 1 98 ? -12.246 -2.123 41.733 1.00 96.00 98 GLU A CA 1
ATOM 817 C C . GLU A 1 98 ? -11.679 -1.158 42.785 1.00 96.00 98 GLU A C 1
ATOM 819 O O . GLU A 1 98 ? -11.959 -1.314 43.976 1.00 96.00 98 GLU A O 1
ATOM 824 N N . GLN A 1 99 ? -10.969 -0.109 42.356 1.00 96.25 99 GLN A N 1
ATOM 825 C CA . GLN A 1 99 ? -10.498 0.947 43.256 1.00 96.25 99 GLN A CA 1
ATOM 826 C C . GLN A 1 99 ? -11.655 1.694 43.927 1.00 96.25 99 GLN A C 1
ATOM 828 O O . GLN A 1 99 ? -11.643 1.841 45.148 1.00 96.25 99 GLN A O 1
ATOM 833 N N . ASN A 1 100 ? -12.681 2.096 43.171 1.00 94.69 100 ASN A N 1
ATOM 834 C CA . ASN A 1 100 ? -13.859 2.766 43.725 1.00 94.69 100 ASN A CA 1
ATOM 835 C C . ASN A 1 100 ? -14.565 1.893 44.770 1.00 94.69 100 ASN A C 1
ATOM 837 O O . ASN A 1 100 ? -14.817 2.363 45.875 1.00 94.69 100 ASN A O 1
ATOM 841 N N . LYS A 1 101 ? -14.778 0.601 44.485 1.00 95.00 101 LYS A N 1
ATOM 842 C CA . LYS A 1 101 ? -15.355 -0.349 45.455 1.00 95.00 101 LYS A CA 1
ATOM 843 C C . LYS A 1 101 ? -14.517 -0.481 46.730 1.00 95.00 101 LYS A C 1
ATOM 845 O O . LYS A 1 101 ? -15.063 -0.677 47.812 1.00 95.00 101 LYS A O 1
ATOM 850 N N . SER A 1 102 ? -13.189 -0.428 46.619 1.00 93.06 102 SER A N 1
ATOM 851 C CA . SER A 1 102 ? -12.292 -0.456 47.781 1.00 93.06 102 SER A CA 1
ATOM 852 C C . SER A 1 102 ? -12.402 0.823 48.615 1.00 93.06 102 SER A C 1
ATOM 854 O O . SER A 1 102 ? -12.448 0.757 49.843 1.00 93.06 102 SER A O 1
ATOM 856 N N . LEU A 1 103 ? -12.489 1.983 47.960 1.00 91.62 103 LEU A N 1
ATOM 857 C CA . LEU A 1 103 ? -12.651 3.274 48.627 1.00 91.62 103 LEU A CA 1
ATOM 858 C C . LEU A 1 103 ? -14.018 3.404 49.304 1.00 91.62 103 LEU A C 1
ATOM 860 O O . LEU A 1 103 ? -14.070 3.838 50.448 1.00 91.62 103 LEU A O 1
ATOM 864 N N . GLU A 1 104 ? -15.105 2.967 48.663 1.00 91.56 104 GLU A N 1
ATOM 865 C CA . GLU A 1 104 ? -16.449 2.939 49.262 1.00 91.56 104 GLU A CA 1
ATOM 866 C C . GLU A 1 104 ? -16.458 2.171 50.593 1.00 91.56 104 GLU A C 1
ATOM 868 O O . GLU A 1 104 ? -16.978 2.662 51.594 1.00 91.56 104 GLU A O 1
ATOM 873 N N . LYS A 1 105 ? -15.789 1.010 50.641 1.00 89.12 105 LYS A N 1
ATOM 874 C CA . LYS A 1 105 ? -15.632 0.218 51.874 1.00 89.12 105 LYS A CA 1
ATOM 875 C C . LYS A 1 105 ? -14.817 0.933 52.954 1.00 89.12 105 LYS A C 1
ATOM 877 O O . LYS A 1 105 ? -15.083 0.747 54.136 1.00 89.12 105 LYS A O 1
ATOM 882 N N . GLN A 1 106 ? -13.817 1.725 52.567 1.00 84.19 106 GLN A N 1
ATOM 883 C CA . GLN A 1 106 ? -12.975 2.477 53.505 1.00 84.19 106 GLN A CA 1
ATOM 884 C C . GLN A 1 106 ? -13.654 3.748 54.027 1.00 84.19 106 GLN A C 1
ATOM 886 O O . GLN A 1 106 ? -13.420 4.140 55.167 1.00 84.19 106 GLN A O 1
ATOM 891 N N . VAL A 1 107 ? -14.486 4.393 53.205 1.00 79.94 107 VAL A N 1
ATOM 892 C CA . VAL A 1 107 ? -15.214 5.620 53.562 1.00 79.94 107 VAL A CA 1
ATOM 893 C C . VAL A 1 107 ? -16.452 5.309 54.403 1.00 79.94 107 VAL A C 1
ATOM 895 O O . VAL A 1 107 ? -16.814 6.116 55.257 1.00 79.94 107 VAL A O 1
ATOM 898 N N . ASN A 1 108 ? -17.056 4.127 54.236 1.00 67.88 108 ASN A N 1
ATOM 899 C CA . ASN A 1 108 ? -18.175 3.678 55.059 1.00 67.88 108 ASN A CA 1
ATOM 900 C C . ASN A 1 108 ? -17.866 2.395 55.861 1.00 67.88 108 ASN A C 1
ATOM 902 O O . ASN A 1 108 ? -18.484 1.353 55.636 1.00 67.88 108 ASN A O 1
ATOM 906 N N . PRO A 1 109 ? -16.951 2.440 56.849 1.00 59.75 109 PRO A N 1
ATOM 907 C CA . PRO A 1 109 ? -16.639 1.272 57.673 1.00 59.75 109 PRO A CA 1
ATOM 908 C C . PRO A 1 109 ? -17.804 0.853 58.591 1.00 59.75 109 PRO A C 1
ATOM 910 O O . PRO A 1 109 ? -17.721 -0.182 59.243 1.00 59.75 109 PRO A O 1
ATOM 913 N N . ARG A 1 110 ? -18.886 1.646 58.668 1.00 53.62 110 ARG A N 1
ATOM 914 C CA . ARG A 1 110 ? -20.015 1.438 59.591 1.00 53.62 110 ARG A CA 1
ATOM 915 C C . ARG A 1 110 ? -21.158 0.581 59.036 1.00 53.62 110 ARG A C 1
ATOM 917 O O . ARG A 1 110 ? -22.053 0.254 59.801 1.00 53.62 110 ARG A O 1
ATOM 924 N N . GLU A 1 111 ? -21.111 0.170 57.769 1.00 52.84 111 GLU A N 1
ATOM 925 C CA . GLU A 1 111 ? -22.098 -0.760 57.178 1.00 52.84 111 GLU A CA 1
ATOM 926 C C . GLU A 1 111 ? -21.538 -2.173 56.939 1.00 52.84 111 GLU A C 1
ATOM 928 O O . GLU A 1 111 ? -22.269 -3.081 56.548 1.00 52.84 111 GLU A O 1
ATOM 933 N N . ALA A 1 112 ? -20.241 -2.393 57.184 1.00 54.00 112 ALA A N 1
ATOM 934 C CA . ALA A 1 112 ? -19.607 -3.694 56.960 1.00 54.00 112 ALA A CA 1
ATOM 935 C C . ALA A 1 112 ? -19.837 -4.699 58.107 1.00 54.00 112 ALA A C 1
ATOM 937 O O . ALA A 1 112 ? -19.727 -5.903 57.887 1.00 54.00 112 ALA A O 1
ATOM 938 N N . GLU A 1 113 ? -20.202 -4.235 59.306 1.00 47.12 113 GLU A N 1
ATOM 939 C CA . GLU A 1 113 ? -20.475 -5.095 60.463 1.00 47.12 113 GLU A CA 1
ATOM 940 C C . GLU A 1 113 ? -21.765 -4.667 61.178 1.00 47.12 113 GLU A C 1
ATOM 942 O O . GLU A 1 113 ? -21.748 -4.061 62.245 1.00 47.12 113 GLU A O 1
ATOM 947 N N . GLY A 1 114 ? -22.911 -5.010 60.588 1.00 51.25 114 GLY A N 1
ATOM 948 C CA . GLY A 1 114 ? -24.188 -5.060 61.299 1.00 51.25 114 GLY A CA 1
ATOM 949 C C . GLY A 1 114 ? -25.344 -4.346 60.605 1.00 51.25 114 GLY A C 1
ATOM 950 O O . GLY A 1 114 ? -25.245 -3.176 60.270 1.00 51.25 114 GLY A O 1
ATOM 951 N N . GLN A 1 115 ? -26.473 -5.065 60.543 1.00 39.34 115 GLN A N 1
ATOM 952 C CA . GLN A 1 115 ? -27.838 -4.588 60.266 1.00 39.34 115 GLN A CA 1
ATOM 953 C C . GLN A 1 115 ? -28.105 -4.360 58.762 1.00 39.34 115 GLN A C 1
ATOM 955 O O . GLN A 1 115 ? -27.561 -3.475 58.128 1.00 39.34 115 GLN A O 1
ATOM 960 N N . GLY A 1 116 ? -28.894 -5.187 58.074 1.00 48.84 116 GLY A N 1
ATOM 961 C CA . GLY A 1 116 ? -30.196 -5.671 58.515 1.00 48.84 116 GLY A CA 1
ATOM 962 C C . GLY A 1 116 ? -31.181 -4.505 58.499 1.00 48.84 116 GLY A C 1
ATOM 963 O O . GLY A 1 116 ? -31.234 -3.753 59.457 1.00 48.84 116 GLY A O 1
ATOM 964 N N . SER A 1 117 ? -31.955 -4.408 57.417 1.00 46.25 117 SER A N 1
ATOM 965 C CA . SER A 1 117 ? -33.274 -3.767 57.359 1.00 46.25 117 SER A CA 1
ATOM 966 C C . SER A 1 117 ? -33.377 -2.305 57.812 1.00 46.25 117 SER A C 1
ATOM 968 O O . SER A 1 117 ? -33.532 -2.036 58.995 1.00 46.25 117 SER A O 1
ATOM 970 N N . HIS A 1 118 ? -33.531 -1.375 56.867 1.00 41.44 118 HIS A N 1
ATOM 971 C CA . HIS A 1 118 ? -34.401 -0.217 57.094 1.00 41.44 118 HIS A CA 1
ATOM 972 C C . HIS A 1 118 ? -35.275 0.056 55.858 1.00 41.44 118 HIS A C 1
ATOM 974 O O . HIS A 1 118 ? -34.762 0.076 54.738 1.00 41.44 118 HIS A O 1
ATOM 980 N N . PRO A 1 119 ? -36.602 0.202 56.039 1.00 47.62 119 PRO A N 1
ATOM 981 C CA . PRO A 1 119 ? -37.552 0.323 54.947 1.00 47.62 119 PRO A CA 1
ATOM 982 C C . PRO A 1 119 ? -37.592 1.762 54.430 1.00 47.62 119 PRO A C 1
ATOM 984 O O . PRO A 1 119 ? -37.542 2.723 55.199 1.00 47.62 119 PRO A O 1
ATOM 987 N N . ALA A 1 120 ? -37.735 1.902 53.116 1.00 41.44 120 ALA A N 1
ATOM 988 C CA . ALA A 1 120 ? -38.078 3.165 52.485 1.00 41.44 120 ALA A CA 1
ATOM 989 C C . ALA A 1 120 ? -39.474 3.619 52.961 1.00 41.44 120 ALA A C 1
ATOM 991 O O . ALA A 1 120 ? -40.489 3.081 52.523 1.00 41.44 120 ALA A O 1
ATOM 992 N N . ALA A 1 121 ? -39.524 4.599 53.866 1.00 41.84 121 ALA A N 1
ATOM 993 C CA . ALA A 1 121 ? -40.713 5.414 54.118 1.00 41.84 121 ALA A CA 1
ATOM 994 C C . ALA A 1 121 ? -40.784 6.477 53.006 1.00 41.84 121 ALA A C 1
ATOM 996 O O . ALA A 1 121 ? -39.867 7.276 52.842 1.00 41.84 121 ALA A O 1
ATOM 997 N N . HIS A 1 122 ? -41.716 6.333 52.065 1.00 41.34 122 HIS A N 1
ATOM 998 C CA . HIS A 1 122 ? -43.021 7.001 52.072 1.00 41.34 122 HIS A CA 1
ATOM 999 C C . HIS A 1 122 ? -42.929 8.535 52.065 1.00 41.34 122 HIS A C 1
ATOM 1001 O O . HIS A 1 122 ? -42.793 9.175 53.104 1.00 41.34 122 HIS A O 1
ATOM 1007 N N . TRP A 1 123 ? -43.119 9.107 50.878 1.00 32.62 123 TRP A N 1
ATOM 1008 C CA . TRP A 1 123 ? -43.948 10.293 50.689 1.00 32.62 123 TRP A CA 1
ATOM 1009 C C . TRP A 1 123 ? -44.614 10.181 49.322 1.00 32.62 123 TRP A C 1
ATOM 1011 O O . TRP A 1 123 ? -43.980 9.990 48.288 1.00 32.62 123 TRP A O 1
ATOM 1021 N N . GLU A 1 124 ? -45.931 10.239 49.358 1.00 39.03 124 GLU A N 1
ATOM 1022 C CA . GLU A 1 124 ? -46.816 10.183 48.216 1.00 39.03 124 GLU A CA 1
ATOM 1023 C C . GLU A 1 124 ? -47.454 11.564 48.117 1.00 39.03 124 GLU A C 1
ATOM 1025 O O . GLU A 1 124 ? -48.073 12.023 49.077 1.00 39.03 124 GLU A O 1
ATOM 1030 N N . GLN A 1 125 ? -47.308 12.251 46.982 1.00 32.66 125 GLN A N 1
ATOM 1031 C CA . GLN A 1 125 ? -48.280 13.273 46.617 1.00 32.66 125 GLN A CA 1
ATOM 1032 C C . GLN A 1 125 ? -48.522 13.297 45.108 1.00 32.66 125 GLN A C 1
ATOM 1034 O O . GLN A 1 125 ? -47.614 13.288 44.282 1.00 32.66 125 GLN A O 1
ATOM 1039 N N . ALA A 1 126 ? -49.812 13.245 44.809 1.00 35.09 126 ALA A N 1
ATOM 1040 C CA . ALA A 1 126 ? -50.458 12.874 43.570 1.00 35.09 126 ALA A CA 1
ATOM 1041 C C . ALA A 1 126 ? -50.480 13.955 42.469 1.00 35.09 126 ALA A C 1
ATOM 1043 O O . ALA A 1 126 ? -50.714 15.123 42.756 1.00 35.09 126 ALA A O 1
ATOM 1044 N N . GLN A 1 127 ? -50.437 13.448 41.223 1.00 36.38 127 GLN A N 1
ATOM 1045 C CA . GLN A 1 127 ? -51.160 13.879 40.004 1.00 36.38 127 GLN A CA 1
ATOM 1046 C C . GLN A 1 127 ? -50.736 15.233 39.378 1.00 36.38 127 GLN A C 1
ATOM 1048 O O . GLN A 1 127 ? -50.729 16.269 40.020 1.00 36.38 127 GLN A O 1
ATOM 1053 N N . THR A 1 128 ? -50.357 15.300 38.094 1.00 30.55 128 THR A N 1
ATOM 1054 C CA . THR A 1 128 ? -51.278 15.278 36.941 1.00 30.55 128 THR A CA 1
ATOM 1055 C C . THR A 1 128 ? -50.541 15.012 35.608 1.00 30.55 128 THR A C 1
ATOM 1057 O O . THR A 1 128 ? -49.440 15.494 35.372 1.00 30.55 128 THR A O 1
ATOM 1060 N N . SER A 1 129 ? -51.174 14.213 34.742 1.00 40.47 129 SER A N 1
ATOM 1061 C CA . SER A 1 129 ? -51.107 14.224 33.266 1.00 40.47 129 SER A CA 1
ATOM 1062 C C . SER A 1 129 ? -49.871 14.809 32.547 1.00 40.47 129 SER A C 1
ATOM 1064 O O . SER A 1 129 ? -49.818 15.997 32.245 1.00 40.47 129 SER A O 1
ATOM 1066 N N . SER A 1 130 ? -48.960 13.946 32.098 1.00 33.84 130 SER A N 1
ATOM 1067 C CA . SER A 1 130 ? -48.513 13.867 30.691 1.00 33.84 130 SER A CA 1
ATOM 1068 C C . SER A 1 130 ? -47.525 12.706 30.553 1.00 33.84 130 SER A C 1
ATOM 1070 O O . SER A 1 130 ? -46.577 12.563 31.317 1.00 33.84 130 SER A O 1
ATOM 1072 N N . SER A 1 131 ? -47.809 11.803 29.622 1.00 41.59 131 SER A N 1
ATOM 1073 C CA . SER A 1 131 ? -47.023 10.601 29.373 1.00 41.59 131 SER A CA 1
ATOM 1074 C C . SER A 1 131 ? -45.677 10.947 28.732 1.00 41.59 131 SER A C 1
ATOM 1076 O O . SER A 1 131 ? -45.631 11.251 27.542 1.00 41.59 131 SER A O 1
ATOM 1078 N N . SER A 1 132 ? -44.592 10.815 29.488 1.00 36.62 132 SER A N 1
ATOM 1079 C CA . SER A 1 132 ? -43.240 10.658 28.945 1.00 36.62 132 SER A CA 1
ATOM 1080 C C . SER A 1 132 ? -42.564 9.514 29.700 1.00 36.62 132 SER A C 1
ATOM 1082 O O . SER A 1 132 ? -42.442 9.608 30.924 1.00 36.62 132 SER A O 1
ATOM 1084 N N . PRO A 1 133 ? -42.169 8.411 29.039 1.00 49.09 133 PRO A N 1
ATOM 1085 C CA . PRO A 1 133 ? -41.483 7.334 29.728 1.00 49.09 133 PRO A CA 1
ATOM 1086 C C . PRO A 1 133 ? -40.023 7.724 30.036 1.00 49.09 133 PRO A C 1
ATOM 1088 O O . PRO A 1 133 ? -39.427 8.522 29.306 1.00 49.09 133 PRO A O 1
ATOM 1091 N N . PRO A 1 134 ? -39.440 7.167 31.114 1.00 45.22 134 PRO A N 1
ATOM 1092 C CA . PRO A 1 134 ? -38.049 7.389 31.483 1.00 45.22 134 PRO A CA 1
ATOM 1093 C C . PRO A 1 134 ? -37.132 6.785 30.420 1.00 45.22 134 PRO A C 1
ATOM 1095 O O . PRO A 1 134 ? -37.489 5.773 29.823 1.00 45.22 134 PRO A O 1
ATOM 1098 N N . PHE A 1 135 ? -35.967 7.409 30.212 1.00 44.62 135 PHE A N 1
ATOM 1099 C CA . PHE A 1 135 ? -34.879 6.984 29.325 1.00 44.62 135 PHE A CA 1
ATOM 1100 C C . PHE A 1 135 ? -34.658 5.461 29.359 1.00 44.62 135 PHE A C 1
ATOM 1102 O O . PHE A 1 135 ? -33.859 4.932 30.128 1.00 44.62 135 PHE A O 1
ATOM 1109 N N . LEU A 1 136 ? -35.368 4.754 28.486 1.00 38.78 136 LEU A N 1
ATOM 1110 C CA . LEU A 1 136 ? -34.962 3.458 27.996 1.00 38.78 136 LEU A CA 1
ATOM 1111 C C . LEU A 1 136 ? -33.898 3.767 26.954 1.00 38.78 136 LEU A C 1
ATOM 1113 O O . LEU A 1 136 ? -34.177 4.421 25.949 1.00 38.78 136 LEU A O 1
ATOM 1117 N N . LEU A 1 137 ? -32.676 3.313 27.212 1.00 43.41 137 LEU A N 1
ATOM 1118 C CA . LEU A 1 137 ? -31.644 3.163 26.197 1.00 43.41 137 LEU A CA 1
ATOM 1119 C C . LEU A 1 137 ? -32.110 2.037 25.257 1.00 43.41 137 LEU A C 1
ATOM 1121 O O . LEU A 1 137 ? -31.650 0.902 25.331 1.00 43.41 137 LEU A O 1
ATOM 1125 N N . ALA A 1 138 ? -33.146 2.340 24.479 1.00 34.38 138 ALA A N 1
ATOM 1126 C CA . ALA A 1 138 ? -33.634 1.514 23.403 1.00 34.38 138 ALA A CA 1
ATOM 1127 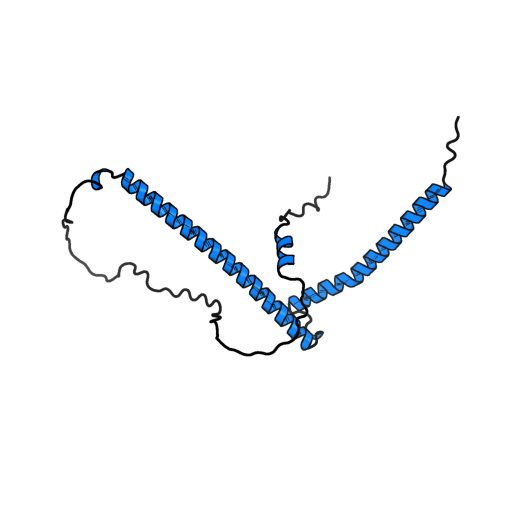C C . ALA A 1 138 ? -32.589 1.532 22.293 1.00 34.38 138 ALA A C 1
ATOM 1129 O O . ALA A 1 138 ? -32.001 2.578 22.008 1.00 34.38 138 ALA A O 1
ATOM 1130 N N . ASP A 1 139 ? -32.395 0.353 21.708 1.00 43.56 139 ASP A N 1
ATOM 1131 C CA . ASP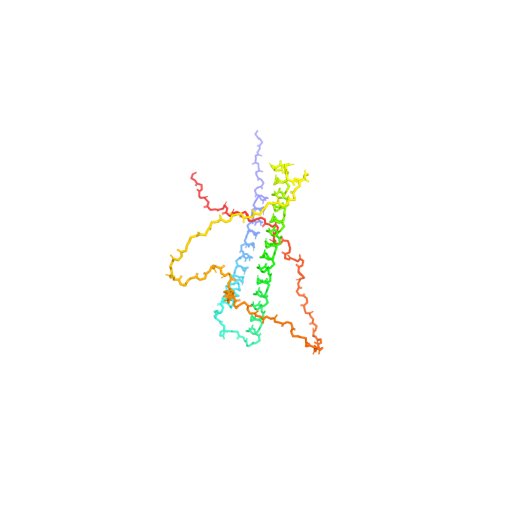 A 1 139 ? -31.827 0.116 20.388 1.00 43.56 139 ASP A CA 1
ATOM 1132 C C . ASP A 1 139 ? -31.885 1.359 19.497 1.00 43.56 139 ASP A C 1
ATOM 1134 O O . ASP A 1 139 ? -32.914 1.702 18.915 1.00 43.56 139 ASP A O 1
ATOM 1138 N N . ALA A 1 140 ? -30.751 2.040 19.390 1.00 32.00 140 ALA A N 1
ATOM 1139 C CA . ALA A 1 140 ? -30.485 2.914 18.273 1.00 32.00 140 ALA A CA 1
ATOM 1140 C C . ALA A 1 140 ? -29.445 2.190 17.435 1.00 32.00 140 ALA A C 1
ATOM 1142 O O . ALA A 1 140 ? -28.260 2.194 17.769 1.00 32.00 140 ALA A O 1
ATOM 1143 N N . ASP A 1 141 ? -29.931 1.547 16.375 1.00 44.78 141 ASP A N 1
ATOM 1144 C CA . ASP A 1 141 ? -29.166 1.103 15.221 1.00 44.78 141 ASP A CA 1
ATOM 1145 C C . ASP A 1 141 ? -27.953 2.011 14.985 1.00 44.78 141 ASP A C 1
ATOM 1147 O O . ASP A 1 141 ? -28.040 3.095 14.402 1.00 44.78 141 ASP A O 1
ATOM 1151 N N . HIS A 1 142 ? -26.775 1.553 15.401 1.00 43.91 142 HIS A N 1
ATOM 1152 C CA . HIS A 1 142 ? -25.538 2.021 14.806 1.00 43.91 142 HIS A CA 1
ATOM 1153 C C . HIS A 1 142 ? -25.416 1.273 13.485 1.00 43.91 142 HIS A C 1
ATOM 1155 O O . HIS A 1 142 ? -24.645 0.321 13.353 1.00 43.91 142 HIS A O 1
ATOM 1161 N N . THR A 1 143 ? -26.199 1.687 12.489 1.00 36.97 143 THR A N 1
ATOM 1162 C CA . THR A 1 143 ? -25.950 1.358 11.086 1.00 36.97 143 THR A CA 1
ATOM 1163 C C . THR A 1 143 ? -24.628 1.991 10.656 1.00 36.97 143 THR A C 1
ATOM 1165 O O . THR A 1 143 ? -24.575 2.944 9.888 1.00 36.97 143 THR A O 1
ATOM 1168 N N . LEU A 1 144 ? -23.521 1.441 11.147 1.00 40.25 144 LEU A N 1
ATOM 1169 C CA . LEU A 1 144 ? -22.249 1.458 10.457 1.00 40.25 144 LEU A CA 1
ATOM 1170 C C . LEU A 1 144 ? -22.221 0.174 9.644 1.00 40.25 144 LEU A C 1
ATOM 1172 O O . LEU A 1 144 ? -21.751 -0.869 10.095 1.00 40.25 144 LEU A O 1
ATOM 1176 N N . ASN A 1 145 ? -22.770 0.261 8.432 1.00 45.25 145 ASN A N 1
ATOM 1177 C CA . ASN A 1 145 ? -22.581 -0.748 7.402 1.00 45.25 145 ASN A CA 1
ATOM 1178 C C . ASN A 1 145 ? -21.092 -0.768 7.011 1.00 45.25 145 ASN A C 1
ATOM 1180 O O . ASN A 1 145 ? -20.658 -0.163 6.034 1.00 45.25 145 ASN A O 1
ATOM 1184 N N . ILE A 1 146 ? -20.287 -1.416 7.848 1.00 45.09 146 ILE A N 1
ATOM 1185 C CA . ILE A 1 146 ? -18.923 -1.827 7.559 1.00 45.09 146 ILE A CA 1
ATOM 1186 C C . ILE A 1 146 ? -19.072 -3.266 7.090 1.00 45.09 146 ILE A C 1
ATOM 1188 O O . ILE A 1 146 ? -19.305 -4.162 7.898 1.00 45.09 146 ILE A O 1
ATOM 1192 N N . GLY A 1 147 ? -19.034 -3.429 5.763 1.00 40.66 147 GLY A N 1
ATOM 1193 C CA . GLY A 1 147 ? -19.393 -4.640 5.029 1.00 40.66 147 GLY A CA 1
ATOM 1194 C C . GLY A 1 147 ? -19.139 -5.935 5.795 1.00 40.66 147 GLY A C 1
ATOM 1195 O O . GLY A 1 147 ? -17.995 -6.320 6.041 1.00 40.66 147 GLY A O 1
ATOM 1196 N N . GLN A 1 148 ? -20.237 -6.602 6.144 1.00 40.12 148 GLN A N 1
ATOM 1197 C CA . GLN A 1 148 ? -20.242 -7.950 6.685 1.00 40.12 148 GLN A CA 1
ATOM 1198 C C . GLN A 1 148 ? -19.557 -8.893 5.687 1.00 40.12 148 GLN A C 1
ATOM 1200 O O . GLN A 1 148 ? -20.148 -9.300 4.689 1.00 40.12 148 GLN A O 1
ATOM 1205 N N . VAL A 1 149 ? -18.317 -9.286 5.964 1.00 44.94 149 VAL A N 1
ATOM 1206 C CA . VAL A 1 149 ? -17.772 -10.535 5.426 1.00 44.94 149 VAL A CA 1
ATOM 1207 C C . VAL A 1 149 ? -18.003 -11.594 6.495 1.00 44.94 149 VAL A C 1
ATOM 1209 O O . VAL A 1 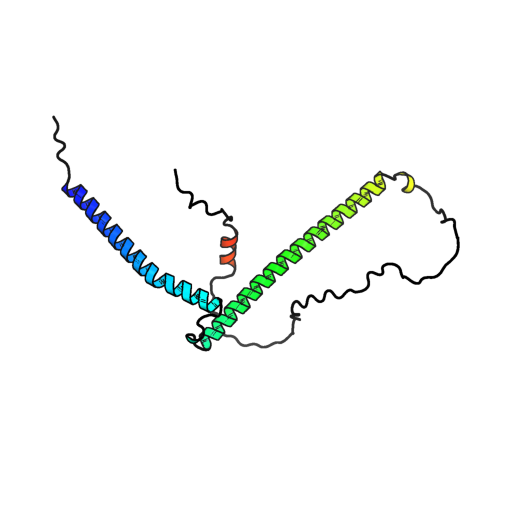149 ? -17.165 -11.825 7.362 1.00 44.94 149 VAL A O 1
ATOM 1212 N N . LEU A 1 150 ? -19.184 -12.212 6.461 1.00 37.12 150 LEU A N 1
ATOM 1213 C CA . LEU A 1 150 ? -19.427 -13.459 7.183 1.00 37.12 150 LEU A CA 1
ATOM 1214 C C . LEU A 1 150 ? -18.521 -14.562 6.602 1.00 37.12 150 LEU A C 1
ATOM 1216 O O . LEU A 1 150 ? -18.347 -14.632 5.379 1.00 37.12 150 LEU A O 1
ATOM 1220 N N . PRO A 1 151 ? -17.964 -15.463 7.430 1.00 36.78 151 PRO A N 1
ATOM 1221 C CA . PRO A 1 151 ? -17.137 -16.558 6.948 1.00 36.78 151 PRO A CA 1
ATOM 1222 C C . PRO A 1 151 ? -18.019 -17.603 6.254 1.00 36.78 151 PRO A C 1
ATOM 1224 O O . PRO A 1 151 ? -18.670 -18.435 6.887 1.00 36.78 151 PRO A O 1
ATOM 1227 N N . ARG A 1 152 ? -18.038 -17.581 4.918 1.00 33.69 152 ARG A N 1
ATOM 1228 C CA . ARG A 1 152 ? -18.641 -18.643 4.108 1.00 33.69 152 ARG A CA 1
ATOM 1229 C C . ARG A 1 152 ? -17.699 -19.849 4.082 1.00 33.69 152 ARG A C 1
ATOM 1231 O O . ARG A 1 152 ? -16.640 -19.823 3.461 1.00 33.69 152 ARG A O 1
ATOM 1238 N N . LYS A 1 153 ? -18.104 -20.925 4.756 1.00 38.84 153 LYS A N 1
ATOM 1239 C CA . LYS A 1 153 ? -17.480 -22.252 4.678 1.00 38.84 153 LYS A CA 1
ATOM 1240 C C . LYS A 1 153 ? -17.672 -22.797 3.258 1.00 38.84 153 LYS A C 1
ATOM 1242 O O . LYS A 1 153 ? -18.785 -23.141 2.874 1.00 38.84 153 LYS A O 1
ATOM 1247 N N . GLY A 1 154 ? -16.595 -22.855 2.480 1.00 32.09 154 GLY A N 1
ATOM 1248 C CA . GLY A 1 154 ? -16.600 -23.379 1.116 1.00 32.09 154 GLY A CA 1
ATOM 1249 C C . GLY A 1 154 ? -15.248 -23.984 0.758 1.00 32.09 154 GLY A C 1
ATOM 1250 O O . GLY A 1 154 ? -14.297 -23.270 0.465 1.00 32.09 154 GLY A O 1
ATOM 1251 N N . ASN A 1 155 ? -15.169 -25.314 0.799 1.00 36.75 155 ASN A N 1
ATOM 1252 C CA . ASN A 1 155 ? -14.090 -26.095 0.197 1.00 36.75 155 ASN A CA 1
ATOM 1253 C C . ASN A 1 155 ? -13.987 -25.767 -1.296 1.00 36.75 155 ASN A C 1
ATOM 1255 O O . ASN A 1 155 ? -14.994 -25.923 -1.974 1.00 36.75 155 ASN A O 1
ATOM 1259 N N . HIS A 1 156 ? -12.787 -25.499 -1.820 1.00 30.77 156 HIS A N 1
ATOM 1260 C CA . HIS A 1 156 ? -12.323 -26.047 -3.103 1.00 30.77 156 HIS A CA 1
ATOM 1261 C C . HIS A 1 156 ? -10.798 -25.937 -3.238 1.00 30.77 156 HIS A C 1
ATOM 1263 O O . HIS A 1 156 ? -10.194 -24.879 -3.091 1.00 30.77 156 HIS A O 1
ATOM 1269 N N . ARG A 1 157 ? -10.181 -27.090 -3.515 1.00 40.34 157 ARG A N 1
ATOM 1270 C CA . ARG A 1 157 ? -8.780 -27.251 -3.909 1.00 40.34 157 ARG A CA 1
ATOM 1271 C C . ARG A 1 157 ? -8.589 -26.728 -5.335 1.00 40.34 157 ARG A C 1
ATOM 1273 O O . ARG A 1 157 ? -9.340 -27.142 -6.212 1.00 40.34 157 ARG A O 1
ATOM 1280 N N . ARG A 1 158 ? -7.498 -26.000 -5.595 1.00 36.19 158 ARG A N 1
ATOM 1281 C CA . ARG A 1 158 ? -6.565 -26.267 -6.712 1.00 36.19 158 ARG A CA 1
ATOM 1282 C C . ARG A 1 158 ? -5.333 -25.375 -6.594 1.00 36.19 158 ARG A C 1
ATOM 1284 O O . ARG A 1 158 ? -5.437 -24.168 -6.429 1.00 36.19 158 ARG A O 1
ATOM 1291 N N . GLY A 1 159 ? -4.171 -26.020 -6.630 1.00 40.53 159 GLY A N 1
ATOM 1292 C CA . GLY A 1 159 ? -2.872 -25.376 -6.528 1.00 40.53 159 GLY A CA 1
ATOM 1293 C C . GLY A 1 159 ? -2.480 -24.617 -7.793 1.00 40.53 159 GLY A C 1
ATOM 1294 O O . GLY A 1 159 ? -2.771 -25.039 -8.908 1.00 40.53 159 GLY A O 1
ATOM 1295 N N . GLY A 1 160 ? -1.744 -23.533 -7.580 1.00 30.66 160 GLY A N 1
ATOM 1296 C CA . GLY A 1 160 ? -0.950 -22.815 -8.569 1.00 30.66 160 GLY A CA 1
ATOM 1297 C C . GLY A 1 160 ? 0.255 -22.237 -7.834 1.00 30.66 160 GLY A C 1
ATOM 1298 O O . GLY A 1 160 ? 0.106 -21.668 -6.756 1.00 30.66 160 GLY A O 1
ATOM 1299 N N . ARG A 1 161 ? 1.462 -22.504 -8.334 1.00 36.56 161 ARG A N 1
ATOM 1300 C CA . ARG A 1 161 ? 2.723 -22.242 -7.628 1.00 36.56 161 ARG A CA 1
ATOM 1301 C C . ARG A 1 161 ? 2.907 -20.737 -7.413 1.00 36.56 161 ARG A C 1
ATOM 1303 O O . ARG A 1 161 ? 2.847 -19.953 -8.351 1.00 36.56 161 ARG A O 1
ATOM 1310 N N . SER A 1 162 ? 3.120 -20.385 -6.150 1.00 32.97 162 SER A N 1
ATOM 1311 C CA . SER A 1 162 ? 3.375 -19.044 -5.633 1.00 32.97 162 SER A CA 1
ATOM 1312 C C . SER A 1 162 ? 4.753 -18.547 -6.070 1.00 32.97 162 SER A C 1
ATOM 1314 O O . SER A 1 162 ? 5.769 -19.158 -5.734 1.00 32.97 162 SER A O 1
ATOM 1316 N N . CYS A 1 163 ? 4.796 -17.407 -6.757 1.00 34.06 163 CYS A N 1
ATOM 1317 C CA . CYS A 1 163 ? 5.960 -16.535 -6.694 1.00 34.06 163 CYS A CA 1
ATOM 1318 C C . CYS A 1 163 ? 5.909 -15.862 -5.318 1.00 34.06 163 CYS A C 1
ATOM 1320 O O . CYS A 1 163 ? 5.084 -14.978 -5.086 1.00 34.06 163 CYS A O 1
ATOM 1322 N N . ARG A 1 164 ? 6.728 -16.337 -4.374 1.00 39.69 164 ARG A N 1
ATOM 1323 C CA . ARG A 1 164 ? 6.900 -15.682 -3.073 1.00 39.69 164 ARG A CA 1
ATOM 1324 C C . ARG A 1 164 ? 7.575 -14.333 -3.309 1.00 39.69 164 ARG A C 1
ATOM 1326 O O . ARG A 1 164 ? 8.779 -14.284 -3.537 1.00 39.69 164 ARG A O 1
ATOM 1333 N N . GLY A 1 165 ? 6.799 -13.255 -3.255 1.00 47.72 165 GLY A N 1
ATOM 1334 C CA . GLY A 1 165 ? 7.344 -11.963 -2.847 1.00 47.72 165 GLY A CA 1
ATOM 1335 C C . GLY A 1 165 ? 7.859 -12.065 -1.403 1.00 47.72 165 GLY A C 1
ATOM 1336 O O . GLY A 1 165 ? 7.411 -12.957 -0.671 1.00 47.72 165 GLY A O 1
ATOM 1337 N N . PRO A 1 166 ? 8.825 -11.224 -0.998 1.00 43.94 166 PRO A N 1
ATOM 1338 C CA . PRO A 1 166 ? 9.408 -11.279 0.338 1.00 43.94 166 PRO A CA 1
ATOM 1339 C C . PRO A 1 166 ? 8.312 -11.230 1.412 1.00 43.94 166 PRO A C 1
ATOM 1341 O O . PRO A 1 166 ? 7.351 -10.466 1.313 1.00 43.94 166 PRO A O 1
ATOM 1344 N N . GLY A 1 167 ? 8.437 -12.133 2.387 1.00 38.22 167 GLY A N 1
ATOM 1345 C CA . GLY A 1 167 ? 7.450 -12.367 3.433 1.00 38.22 167 GLY A CA 1
ATOM 1346 C C . GLY A 1 167 ? 7.189 -11.141 4.305 1.00 38.22 167 GLY A C 1
ATOM 1347 O O . GLY A 1 167 ? 7.966 -10.187 4.346 1.00 38.22 167 GLY A O 1
ATOM 1348 N N . SER A 1 168 ? 6.082 -11.218 5.038 1.00 51.62 168 SER A N 1
ATOM 1349 C CA . SER A 1 168 ? 5.569 -10.266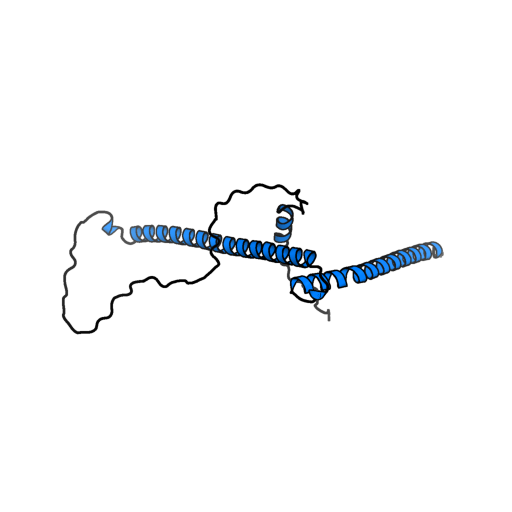 6.034 1.00 51.62 168 SER A CA 1
ATOM 1350 C C . SER A 1 168 ? 6.599 -9.704 7.023 1.00 51.62 168 SER A C 1
ATOM 1352 O O . SER A 1 168 ? 6.348 -8.669 7.640 1.00 51.62 168 SER A O 1
ATOM 1354 N N . ASP A 1 169 ? 7.757 -10.342 7.153 1.00 41.97 169 ASP A N 1
ATOM 1355 C CA . ASP A 1 169 ? 8.822 -9.961 8.078 1.00 41.97 169 ASP A CA 1
ATOM 1356 C C . ASP A 1 169 ? 9.638 -8.757 7.571 1.00 41.97 169 ASP A C 1
ATOM 1358 O O . ASP A 1 169 ? 10.296 -8.078 8.355 1.00 41.97 169 ASP A O 1
ATOM 1362 N N . GLN A 1 170 ? 9.542 -8.407 6.280 1.00 42.41 170 GLN A N 1
ATOM 1363 C CA . GLN A 1 170 ? 10.255 -7.251 5.719 1.00 42.41 170 GLN A CA 1
ATOM 1364 C C . GLN A 1 170 ? 9.603 -5.900 6.077 1.00 42.41 170 GLN A C 1
ATOM 1366 O O . GLN A 1 170 ? 10.278 -4.872 6.100 1.00 42.41 170 GLN A O 1
ATOM 1371 N N . TRP A 1 171 ? 8.311 -5.889 6.423 1.00 44.00 171 TRP A N 1
ATOM 1372 C CA . TRP A 1 171 ? 7.584 -4.658 6.771 1.00 44.00 171 TRP A CA 1
ATOM 1373 C C . TRP A 1 171 ? 7.677 -4.275 8.250 1.00 44.00 171 TRP A C 1
ATOM 1375 O O . TRP A 1 171 ? 7.296 -3.163 8.612 1.00 44.00 171 TRP A O 1
ATOM 1385 N N . GLN A 1 172 ? 8.203 -5.156 9.104 1.00 46.78 172 GLN A N 1
ATOM 1386 C CA . GLN A 1 172 ? 8.409 -4.850 10.523 1.00 46.78 172 GLN A CA 1
ATOM 1387 C C . GLN A 1 172 ? 9.591 -3.885 10.726 1.00 46.78 172 GLN A C 1
ATOM 1389 O O . GLN A 1 172 ? 9.549 -3.054 11.626 1.00 46.78 172 GLN A O 1
ATOM 1394 N N . HIS A 1 173 ? 10.590 -3.897 9.834 1.00 42.66 173 HIS A N 1
ATOM 1395 C CA . HIS A 1 173 ? 11.734 -2.978 9.904 1.00 42.66 173 HIS A CA 1
ATOM 1396 C C . HIS A 1 173 ? 11.414 -1.535 9.478 1.00 42.66 173 HIS A C 1
ATOM 1398 O O . HIS A 1 173 ? 12.092 -0.611 9.918 1.00 42.66 173 HIS A O 1
ATOM 1404 N N . ILE A 1 174 ? 10.379 -1.316 8.658 1.00 39.97 174 ILE A N 1
ATOM 1405 C CA . ILE A 1 174 ? 10.000 0.031 8.187 1.00 39.97 174 ILE A CA 1
ATOM 1406 C C . ILE A 1 174 ? 9.203 0.798 9.257 1.00 39.97 174 ILE A C 1
ATOM 1408 O O . ILE A 1 174 ? 9.195 2.022 9.256 1.00 39.97 174 ILE A O 1
ATOM 1412 N N . ALA A 1 175 ? 8.587 0.100 10.215 1.00 42.62 175 ALA A N 1
ATOM 1413 C CA . ALA A 1 175 ? 7.827 0.728 11.297 1.00 42.62 175 ALA A CA 1
ATOM 1414 C C . ALA A 1 175 ? 8.693 1.223 12.474 1.00 42.62 175 ALA A C 1
ATOM 1416 O O . ALA A 1 175 ? 8.152 1.828 13.392 1.00 42.62 175 ALA A O 1
ATOM 1417 N N . SER A 1 176 ? 10.008 0.963 12.459 1.00 39.25 176 SER A N 1
ATOM 1418 C CA . SER A 1 176 ? 10.917 1.303 13.566 1.00 39.25 176 SER A CA 1
ATOM 1419 C C . SER A 1 176 ? 11.877 2.458 13.260 1.00 39.25 176 SER A C 1
ATOM 1421 O O . SER A 1 176 ? 12.717 2.778 14.096 1.00 39.25 176 SER A O 1
ATOM 1423 N N . LEU A 1 177 ? 11.774 3.082 12.082 1.00 41.16 177 LEU A N 1
ATOM 1424 C CA . LEU A 1 177 ? 12.411 4.371 11.829 1.00 41.16 177 LEU A CA 1
ATOM 1425 C C . LEU A 1 177 ? 11.418 5.454 12.232 1.00 41.16 177 LEU A C 1
ATOM 1427 O O . LEU A 1 177 ? 10.438 5.706 11.532 1.00 41.16 177 LEU A O 1
ATOM 1431 N N . ASP A 1 178 ? 11.681 6.030 13.401 1.00 39.84 178 ASP A N 1
ATOM 1432 C CA . ASP A 1 178 ? 11.031 7.224 13.908 1.00 39.84 178 ASP A CA 1
ATOM 1433 C C . ASP A 1 178 ? 10.789 8.244 12.795 1.00 39.84 178 ASP A C 1
ATOM 1435 O O . ASP A 1 178 ? 11.666 8.560 11.985 1.00 39.84 178 ASP A O 1
ATOM 1439 N N . ALA A 1 179 ? 9.580 8.790 12.804 1.00 44.38 179 ALA A N 1
ATOM 1440 C CA . ALA A 1 179 ? 9.251 10.025 12.130 1.00 44.38 179 ALA A CA 1
ATOM 1441 C C . ALA A 1 179 ? 10.118 11.157 12.709 1.00 44.38 179 ALA A C 1
ATOM 1443 O O . ALA A 1 179 ? 9.703 11.872 13.617 1.00 44.38 179 ALA A O 1
ATOM 1444 N N . GLN A 1 180 ? 11.332 11.322 12.187 1.00 39.56 180 GLN A N 1
ATOM 1445 C CA . GLN A 1 180 ? 12.055 12.581 12.290 1.00 39.56 180 GLN A CA 1
ATOM 1446 C C . GLN A 1 180 ? 11.480 13.550 11.246 1.00 39.56 180 GLN A C 1
ATOM 1448 O O . GLN A 1 180 ? 11.447 13.215 10.056 1.00 39.56 180 GLN A O 1
ATOM 1453 N N . PRO A 1 181 ? 11.009 14.741 11.652 1.00 40.25 181 PRO A N 1
ATOM 1454 C CA . PRO A 1 181 ? 10.648 15.793 10.714 1.00 40.25 181 PRO A CA 1
ATOM 1455 C C . PRO A 1 181 ? 11.859 16.159 9.846 1.00 40.25 181 PRO A C 1
ATOM 1457 O O . PRO A 1 181 ? 12.970 16.329 10.341 1.00 40.25 181 PRO A O 1
ATOM 1460 N N . PHE A 1 182 ? 11.639 16.277 8.538 1.00 37.47 182 PHE A N 1
ATOM 1461 C CA . PHE A 1 182 ? 12.628 16.726 7.559 1.00 37.47 182 PHE A CA 1
ATOM 1462 C C . PHE A 1 182 ? 12.997 18.209 7.798 1.00 37.47 182 PHE A C 1
ATOM 1464 O O . PHE A 1 182 ? 12.414 19.106 7.195 1.00 37.47 182 PHE A O 1
ATOM 1471 N N . GLU A 1 183 ? 13.984 18.488 8.652 1.00 42.03 183 GLU A N 1
ATOM 1472 C CA . GLU A 1 183 ? 14.623 19.811 8.780 1.00 42.03 183 GLU A CA 1
ATOM 1473 C C . GLU A 1 183 ? 15.819 19.964 7.818 1.00 42.03 183 GLU A C 1
ATOM 1475 O O . GLU A 1 183 ? 16.967 20.051 8.243 1.00 42.03 183 GLU A O 1
ATOM 1480 N N . TRP A 1 184 ? 15.588 19.998 6.500 1.00 41.44 184 TRP A N 1
ATOM 1481 C CA . TRP A 1 184 ? 16.666 20.299 5.531 1.00 41.44 184 TRP A CA 1
ATOM 1482 C C . TRP A 1 184 ? 16.356 21.429 4.540 1.00 41.44 184 TRP A C 1
ATOM 1484 O O . TRP A 1 184 ? 16.993 21.533 3.496 1.00 41.44 184 TRP A O 1
ATOM 1494 N N . LEU A 1 185 ? 15.428 22.333 4.869 1.00 41.12 185 LEU A N 1
ATOM 1495 C CA . LEU A 1 185 ? 15.162 23.538 4.066 1.00 41.12 185 LEU A CA 1
ATOM 1496 C C . LEU A 1 185 ? 15.013 24.801 4.932 1.00 41.12 185 LEU A C 1
ATOM 1498 O O . LEU A 1 185 ? 14.026 25.523 4.830 1.00 41.12 185 LEU A O 1
ATOM 1502 N N . ALA A 1 186 ? 16.017 25.094 5.759 1.00 38.59 186 ALA A N 1
ATOM 1503 C CA . ALA A 1 186 ? 16.223 26.440 6.292 1.00 38.59 186 ALA A CA 1
ATOM 1504 C C . ALA A 1 186 ? 17.409 27.093 5.549 1.00 38.59 186 ALA A C 1
ATOM 1506 O O . ALA A 1 186 ? 18.517 26.551 5.595 1.00 38.59 186 ALA A O 1
ATOM 1507 N N . PRO A 1 187 ? 17.218 28.215 4.831 1.00 45.81 187 PRO A N 1
ATOM 1508 C CA . PRO A 1 187 ? 18.325 28.976 4.263 1.00 45.81 187 PRO A CA 1
ATOM 1509 C C . PRO A 1 187 ? 19.116 29.639 5.398 1.00 45.81 187 PRO A C 1
ATOM 1511 O O . PRO A 1 187 ? 18.541 30.381 6.192 1.00 45.81 187 PRO A O 1
ATOM 1514 N N . ASN A 1 188 ? 20.424 29.381 5.477 1.00 52.12 188 ASN A N 1
ATOM 1515 C CA . ASN A 1 188 ? 21.321 30.124 6.366 1.00 52.12 188 ASN A CA 1
ATOM 1516 C C . ASN A 1 188 ? 21.381 31.596 5.927 1.00 52.12 188 ASN A C 1
ATOM 1518 O O . ASN A 1 188 ? 21.609 31.875 4.747 1.00 52.12 188 ASN A O 1
ATOM 1522 N N . HIS A 1 189 ? 21.182 32.502 6.884 1.00 48.50 189 HIS A N 1
ATOM 1523 C CA . HIS A 1 189 ? 21.464 33.933 6.778 1.00 48.50 189 HIS A CA 1
ATOM 1524 C C . HIS A 1 189 ? 22.865 34.235 7.328 1.00 48.50 189 HIS A C 1
ATOM 1526 O O . HIS A 1 189 ? 23.330 33.463 8.197 1.00 48.50 189 HIS A O 1
#

Radius of gyration: 36.43 Å; chains: 1; bounding box: 117×61×83 Å